Protein AF-G2PFB1-F1 (afdb_monomer)

Secondary structure (DSSP, 8-state):
-PPPPSS-HHHHHHHHHHHHH-SSPP-HHHHHHHTTS-HHHHHHHHHHHHHHTTS--SS--HHHHHHHHHHHHHHHHHHHHHHHHHHHHHH--SSSS--HHHHHHHHHH-GGG-HHHHHHHTT--HHHHHHHHHHHHS--HHHHHHHHHHHHHHHHHHHTTT---HHHHHHHHHHTT----HHHHHHH-

Radius of gyration: 34.89 Å; Cα contacts (8 Å, |Δi|>4): 113; chains: 1; bounding box: 66×31×93 Å

InterPro domains:
  IPR002514 Transposase IS3/IS911family [PF01527] (3-82)
  IPR009057 Homedomain-like superfamily [SSF46689] (4-93)
  IPR025948 HTH-like domain [PF13276] (146-188)
  IPR036388 Winged helix-like DNA-binding domain superfamily [G3DSA:1.10.10.10] (1-60)

Mean predicted aligned error: 10.58 Å

pLDDT: m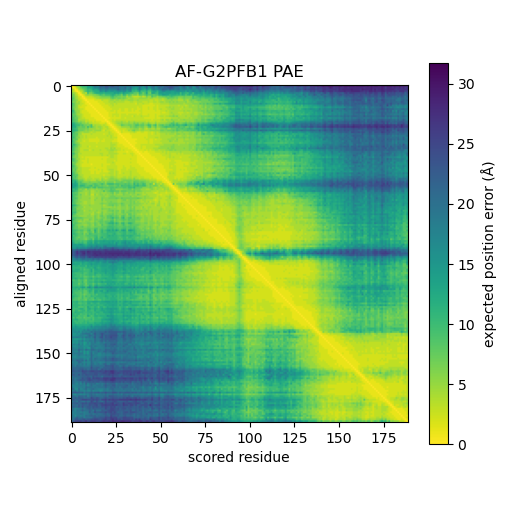ean 87.88, std 7.23, range [44.25, 95.88]

Structure (mmCIF, N/CA/C/O backbone):
data_AF-G2PFB1-F1
#
_entry.id   AF-G2PFB1-F1
#
loop_
_atom_site.group_PDB
_atom_site.id
_atom_site.type_symbol
_atom_site.label_atom_id
_atom_site.label_alt_id
_atom_site.label_comp_id
_atom_site.label_asym_id
_atom_site.label_entity_id
_atom_site.label_seq_id
_atom_site.pdbx_PDB_ins_code
_atom_site.Cartn_x
_atom_site.Cartn_y
_atom_site.Cartn_z
_atom_site.occupancy
_atom_site.B_iso_or_equiv
_atom_site.auth_seq_id
_atom_site.auth_comp_id
_atom_site.auth_asym_id
_atom_site.auth_atom_id
_atom_site.pdbx_PDB_model_num
ATOM 1 N N . MET A 1 1 ? -1.470 -11.783 -20.063 1.00 44.25 1 MET A N 1
ATOM 2 C CA . MET A 1 1 ? -0.371 -11.887 -21.047 1.00 44.25 1 MET A CA 1
ATOM 3 C C . MET A 1 1 ? -0.096 -10.498 -21.600 1.00 44.25 1 MET A C 1
ATOM 5 O O . MET A 1 1 ? -1.070 -9.787 -21.829 1.00 44.25 1 MET A O 1
ATOM 9 N N . PRO A 1 2 ? 1.170 -10.062 -21.727 1.00 54.09 2 PRO A N 1
ATOM 10 C CA . PRO A 1 2 ? 1.480 -8.768 -22.330 1.00 54.09 2 PRO A CA 1
ATOM 11 C C . PRO A 1 2 ? 0.938 -8.734 -23.762 1.00 54.09 2 PRO A C 1
ATOM 13 O O . PRO A 1 2 ? 0.997 -9.741 -24.466 1.00 54.09 2 PRO A O 1
ATOM 16 N N . ALA A 1 3 ? 0.372 -7.598 -24.172 1.00 64.38 3 ALA A N 1
ATOM 17 C CA . ALA A 1 3 ? -0.154 -7.437 -25.522 1.00 64.38 3 ALA A CA 1
ATOM 18 C C . ALA A 1 3 ? 0.944 -7.740 -26.564 1.00 64.38 3 ALA A C 1
ATOM 20 O O . ALA A 1 3 ? 2.099 -7.344 -26.353 1.00 64.38 3 ALA A O 1
ATOM 21 N N . PRO A 1 4 ? 0.618 -8.431 -27.673 1.00 69.12 4 PRO A N 1
ATOM 22 C CA . PRO A 1 4 ? 1.595 -8.730 -28.710 1.00 69.12 4 PRO A CA 1
ATOM 23 C C . PRO A 1 4 ? 2.154 -7.423 -29.277 1.00 69.12 4 PRO A C 1
ATOM 25 O O . PRO A 1 4 ? 1.413 -6.522 -29.677 1.00 69.12 4 PRO A O 1
ATOM 28 N N . ARG A 1 5 ? 3.484 -7.2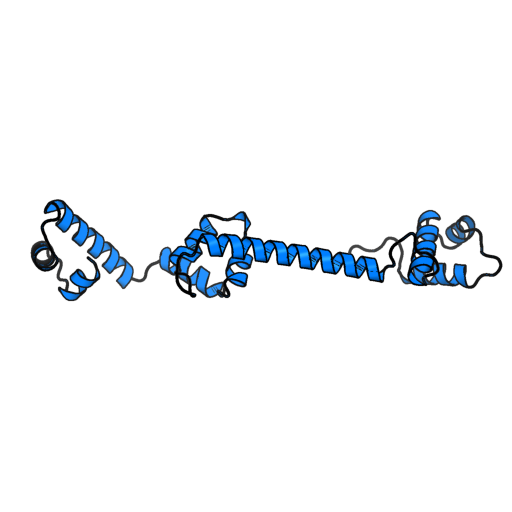91 -29.272 1.00 77.62 5 ARG A N 1
ATOM 29 C CA . ARG A 1 5 ? 4.160 -6.116 -29.832 1.00 77.62 5 ARG A CA 1
ATOM 30 C C . ARG A 1 5 ? 4.003 -6.131 -31.353 1.00 77.62 5 ARG A C 1
ATOM 32 O O . ARG A 1 5 ? 4.188 -7.171 -31.974 1.00 77.62 5 ARG A O 1
ATOM 39 N N . LYS A 1 6 ? 3.727 -4.965 -31.951 1.00 81.12 6 LYS A N 1
ATOM 40 C CA . LYS A 1 6 ? 3.588 -4.803 -33.414 1.00 81.12 6 LYS A CA 1
ATOM 41 C C . LYS A 1 6 ? 4.841 -5.235 -34.190 1.00 81.12 6 LYS A C 1
ATOM 43 O O . LYS A 1 6 ? 4.723 -5.677 -35.325 1.00 81.12 6 LYS A O 1
ATOM 48 N N . TYR A 1 7 ? 6.019 -5.120 -33.574 1.00 85.12 7 TYR A N 1
ATOM 49 C CA . TYR A 1 7 ? 7.288 -5.589 -34.127 1.00 85.12 7 TYR A CA 1
ATOM 50 C C . TYR A 1 7 ? 8.011 -6.477 -33.098 1.00 85.12 7 TYR A C 1
ATOM 52 O O . TYR A 1 7 ? 8.096 -6.078 -31.928 1.00 85.12 7 TYR A O 1
ATOM 60 N N . PRO A 1 8 ? 8.535 -7.652 -33.499 1.00 88.12 8 PRO A N 1
ATOM 61 C CA . PRO A 1 8 ? 9.375 -8.489 -32.644 1.00 88.12 8 PRO A CA 1
ATOM 62 C C . PRO A 1 8 ? 10.651 -7.763 -32.193 1.00 88.12 8 PRO A C 1
ATOM 64 O O . PRO A 1 8 ? 11.189 -6.927 -32.920 1.00 88.12 8 PRO A O 1
ATOM 67 N N . LEU A 1 9 ? 11.161 -8.109 -31.006 1.00 84.69 9 LEU A N 1
ATOM 68 C CA . LEU A 1 9 ? 12.418 -7.551 -30.485 1.00 84.69 9 LEU A CA 1
ATOM 69 C C . LEU A 1 9 ? 13.618 -7.910 -31.366 1.00 84.69 9 LEU A C 1
ATOM 71 O O . LEU A 1 9 ? 14.413 -7.039 -31.693 1.00 84.69 9 LEU A O 1
ATOM 75 N N . GLU A 1 10 ? 13.668 -9.150 -31.848 1.00 88.50 10 GLU A N 1
ATOM 76 C CA . GLU A 1 10 ? 14.733 -9.635 -32.732 1.00 88.50 10 GLU A CA 1
ATOM 77 C C . GLU A 1 10 ? 14.849 -8.806 -34.018 1.00 88.50 10 GLU A C 1
ATOM 79 O O . GLU A 1 10 ? 15.951 -8.501 -34.474 1.00 88.50 10 GLU A O 1
ATOM 84 N N . LEU A 1 11 ? 13.709 -8.392 -34.585 1.00 89.38 11 LEU A N 1
ATOM 85 C CA . LEU A 1 11 ? 13.673 -7.539 -35.772 1.00 89.38 11 LEU A CA 1
ATOM 86 C C . LEU A 1 11 ? 14.258 -6.155 -35.470 1.00 89.38 11 LEU A C 1
ATOM 88 O O . LEU A 1 11 ? 15.052 -5.641 -36.257 1.00 89.38 11 LEU A O 1
ATOM 92 N N . ARG A 1 12 ? 13.895 -5.568 -34.323 1.00 89.19 12 ARG A N 1
ATOM 93 C CA . ARG A 1 12 ? 14.437 -4.282 -33.866 1.00 89.19 12 ARG A CA 1
ATOM 94 C C . ARG A 1 12 ? 15.951 -4.362 -33.667 1.00 89.19 12 ARG A C 1
ATOM 96 O O . ARG A 1 12 ? 16.666 -3.510 -34.191 1.00 89.19 12 ARG A O 1
ATOM 103 N N . ASP A 1 13 ? 16.433 -5.374 -32.954 1.00 89.50 13 ASP A N 1
ATOM 104 C CA . ASP A 1 13 ? 17.854 -5.509 -32.616 1.00 89.50 13 ASP A CA 1
ATOM 105 C C . ASP A 1 13 ? 18.697 -5.772 -33.868 1.00 89.50 13 ASP A C 1
ATOM 107 O O . ASP A 1 13 ? 19.749 -5.156 -34.061 1.00 89.50 13 ASP A O 1
ATOM 111 N N . ARG A 1 14 ? 18.194 -6.609 -34.788 1.00 90.81 14 ARG A N 1
ATOM 112 C CA . ARG A 1 14 ? 18.821 -6.840 -36.095 1.00 90.81 14 ARG A CA 1
ATOM 113 C C . ARG A 1 14 ? 18.880 -5.563 -36.931 1.00 90.81 14 ARG A C 1
ATOM 115 O O . ARG A 1 14 ? 19.917 -5.295 -37.533 1.00 90.81 14 ARG A O 1
ATOM 122 N N . ALA A 1 15 ? 17.803 -4.779 -36.966 1.00 90.75 15 ALA A N 1
ATOM 123 C CA . ALA A 1 15 ? 17.753 -3.528 -37.717 1.00 90.75 15 ALA A CA 1
ATOM 124 C C . ALA A 1 15 ? 18.749 -2.492 -37.169 1.00 90.75 15 ALA A C 1
ATOM 126 O O . ALA A 1 15 ? 19.512 -1.902 -37.931 1.00 90.75 15 ALA A O 1
ATOM 127 N N . VAL A 1 16 ? 18.808 -2.316 -35.846 1.00 91.56 16 VAL A N 1
ATOM 128 C CA . VAL A 1 16 ? 19.777 -1.415 -35.200 1.00 91.56 16 VAL A CA 1
ATOM 129 C C . VAL A 1 16 ? 21.213 -1.876 -35.458 1.00 91.56 16 VAL A C 1
ATOM 131 O O . VAL A 1 16 ? 22.064 -1.061 -35.815 1.00 91.56 16 VAL A O 1
ATOM 134 N N . ARG A 1 17 ? 21.489 -3.182 -35.338 1.00 91.56 17 ARG A N 1
ATOM 135 C CA . ARG A 1 17 ? 22.815 -3.755 -35.616 1.00 91.56 17 ARG A CA 1
ATOM 136 C C . ARG A 1 17 ? 23.238 -3.534 -37.067 1.00 91.56 17 ARG A C 1
ATOM 138 O O . ARG A 1 17 ? 24.373 -3.140 -37.308 1.00 91.56 17 ARG A O 1
ATOM 145 N N . MET A 1 18 ? 22.330 -3.763 -38.014 1.00 89.69 18 MET A N 1
ATOM 146 C CA . MET A 1 18 ? 22.579 -3.552 -39.441 1.00 89.69 18 MET A CA 1
ATOM 147 C C . MET A 1 18 ? 22.884 -2.082 -39.750 1.00 89.69 18 MET A C 1
ATOM 149 O O . MET A 1 18 ? 23.814 -1.806 -40.496 1.00 89.69 18 MET A O 1
ATOM 153 N N . TYR A 1 19 ? 22.163 -1.142 -39.131 1.00 90.31 19 TYR A N 1
ATOM 154 C CA . TYR A 1 19 ? 22.413 0.290 -39.310 1.00 90.31 19 TYR A CA 1
ATOM 155 C C . TYR A 1 19 ? 23.775 0.714 -38.744 1.00 90.31 19 TYR A C 1
ATOM 157 O O . TYR A 1 19 ? 24.479 1.506 -39.362 1.00 90.31 19 TYR A O 1
ATOM 165 N N . ARG A 1 20 ? 24.158 0.174 -37.578 1.00 86.50 20 ARG A N 1
ATOM 166 C CA . ARG A 1 20 ? 25.442 0.477 -36.925 1.00 86.50 20 ARG A CA 1
ATOM 167 C C . ARG A 1 20 ? 26.653 -0.113 -37.642 1.00 86.50 20 ARG A C 1
ATOM 169 O O . ARG A 1 20 ? 27.711 0.497 -37.610 1.00 86.50 20 ARG A O 1
ATOM 176 N N . ALA A 1 21 ? 26.506 -1.288 -38.249 1.00 89.44 21 ALA A N 1
ATOM 177 C CA . ALA A 1 21 ? 27.597 -1.986 -38.928 1.00 89.44 21 ALA A CA 1
ATOM 178 C C . ALA A 1 21 ? 27.820 -1.530 -40.382 1.00 89.44 21 ALA A C 1
ATOM 180 O O . ALA A 1 21 ? 28.808 -1.927 -40.994 1.00 89.44 21 ALA A O 1
ATOM 181 N N . ALA A 1 22 ? 26.897 -0.757 -40.958 1.00 88.94 22 ALA A N 1
ATOM 182 C CA . ALA A 1 22 ? 26.972 -0.325 -42.347 1.00 88.94 22 ALA A CA 1
ATOM 183 C C . ALA A 1 22 ? 27.804 0.959 -42.504 1.00 88.94 22 ALA A C 1
ATOM 185 O O . ALA A 1 22 ? 27.486 1.996 -41.919 1.00 88.94 22 ALA A O 1
ATOM 186 N N . GLU A 1 23 ? 28.816 0.899 -43.371 1.00 84.00 23 GLU A N 1
ATOM 187 C CA . GLU A 1 23 ? 29.574 2.059 -43.844 1.00 84.00 23 GLU A CA 1
ATOM 188 C C . GLU A 1 23 ? 29.506 2.137 -45.381 1.00 84.00 23 GLU A C 1
ATOM 190 O O . GLU A 1 23 ? 29.928 1.191 -46.050 1.00 84.00 23 GLU A O 1
ATOM 195 N N . PRO A 1 24 ? 28.980 3.234 -45.970 1.00 85.75 24 PRO A N 1
ATOM 196 C CA . PRO A 1 24 ? 28.378 4.410 -45.327 1.00 85.75 24 PRO A CA 1
ATOM 197 C C . PRO A 1 24 ? 27.004 4.123 -44.690 1.00 85.75 24 PRO A C 1
ATOM 199 O O . PRO A 1 24 ? 26.310 3.177 -45.065 1.00 85.75 24 PRO A O 1
ATOM 202 N N . LYS A 1 25 ? 26.582 4.984 -43.749 1.00 87.38 25 LYS A N 1
ATOM 203 C CA . LYS A 1 25 ? 25.281 4.857 -43.067 1.00 87.38 25 LYS A CA 1
ATOM 204 C C . LYS A 1 25 ? 24.123 4.861 -44.085 1.00 87.38 25 LYS A C 1
ATOM 206 O O . LYS A 1 25 ? 24.019 5.805 -44.874 1.00 87.38 25 LYS A O 1
ATOM 211 N N . PRO A 1 26 ? 23.223 3.861 -44.063 1.00 86.69 26 PRO A N 1
ATOM 212 C CA . PRO A 1 26 ? 22.138 3.760 -45.029 1.00 86.69 26 PRO A CA 1
ATOM 213 C C . PRO A 1 26 ? 21.039 4.792 -44.753 1.00 86.69 26 PRO A C 1
ATOM 215 O O . PRO A 1 26 ? 20.808 5.223 -43.620 1.00 86.69 26 PRO A O 1
ATOM 218 N N . VAL A 1 27 ? 20.301 5.170 -45.799 1.00 91.94 27 VAL A N 1
ATOM 219 C CA . VAL A 1 27 ? 19.134 6.052 -45.663 1.00 91.94 27 VAL A CA 1
ATOM 220 C C . VAL A 1 27 ? 18.034 5.306 -44.902 1.00 91.94 27 VAL A C 1
ATOM 222 O O . VAL A 1 27 ? 17.459 4.354 -45.428 1.00 91.94 27 VAL A O 1
ATOM 225 N N . ILE A 1 28 ? 17.699 5.778 -43.693 1.00 89.56 28 ILE A N 1
ATOM 226 C CA . ILE A 1 28 ? 16.734 5.143 -42.767 1.00 89.56 28 ILE A CA 1
ATOM 227 C C . ILE A 1 28 ? 15.419 4.770 -43.463 1.00 89.56 28 ILE A C 1
ATOM 229 O O . ILE A 1 28 ? 14.861 3.712 -43.198 1.00 89.56 28 ILE A O 1
ATOM 233 N N . ARG A 1 29 ? 14.924 5.614 -44.376 1.00 90.75 29 ARG A N 1
ATOM 234 C CA . ARG A 1 29 ? 13.678 5.358 -45.109 1.00 90.75 29 ARG A CA 1
ATOM 235 C C . ARG A 1 29 ? 13.757 4.123 -46.014 1.00 90.75 29 ARG A C 1
ATOM 237 O O . ARG A 1 29 ? 12.869 3.287 -45.936 1.00 90.75 29 ARG A O 1
ATOM 244 N N . ARG A 1 30 ? 14.829 3.985 -46.802 1.00 89.31 30 ARG A N 1
ATOM 245 C CA . ARG A 1 30 ? 15.037 2.829 -47.695 1.00 89.31 30 ARG A CA 1
ATOM 246 C C . ARG A 1 30 ? 15.234 1.544 -46.896 1.00 89.31 30 ARG A C 1
ATOM 248 O O . ARG A 1 30 ? 14.590 0.542 -47.161 1.00 89.31 30 ARG A O 1
ATOM 255 N N . MET A 1 31 ? 16.042 1.619 -45.841 1.00 89.44 31 MET A N 1
ATOM 256 C CA . MET A 1 31 ? 16.264 0.494 -44.933 1.00 89.44 31 MET A CA 1
ATOM 257 C C . MET A 1 31 ? 14.971 0.051 -44.227 1.00 89.44 31 MET A C 1
ATOM 259 O O . MET A 1 31 ? 14.738 -1.135 -44.020 1.00 89.44 31 MET A O 1
ATOM 263 N N . ALA A 1 32 ? 14.108 0.998 -43.856 1.00 91.44 32 ALA A N 1
ATOM 264 C CA . ALA A 1 32 ? 12.816 0.693 -43.256 1.00 91.44 32 ALA A CA 1
ATOM 265 C C . ALA A 1 32 ? 11.853 0.023 -44.251 1.00 91.44 32 ALA A C 1
ATOM 267 O O . ALA A 1 32 ? 11.157 -0.915 -43.869 1.00 91.44 32 ALA A O 1
ATOM 268 N N . GLU A 1 33 ? 11.849 0.468 -45.512 1.00 92.06 33 GLU A N 1
ATOM 269 C CA . GLU A 1 33 ? 11.086 -0.147 -46.607 1.00 92.06 33 GLU A CA 1
ATOM 270 C C . GLU A 1 33 ? 11.544 -1.596 -46.861 1.00 92.06 33 GLU A C 1
ATOM 272 O O . GLU A 1 33 ? 10.704 -2.492 -46.911 1.00 92.06 33 GLU A O 1
ATOM 277 N N . GLU A 1 34 ? 12.856 -1.853 -46.908 1.00 89.88 34 GLU A N 1
ATOM 278 C CA . GLU A 1 34 ? 13.433 -3.202 -47.064 1.00 89.88 34 GLU A CA 1
ATOM 279 C C . GLU A 1 34 ? 13.099 -4.143 -45.895 1.00 89.88 34 GLU A C 1
ATOM 281 O O . GLU A 1 34 ? 12.854 -5.332 -46.088 1.00 89.88 34 GLU A O 1
ATOM 286 N N . LEU A 1 35 ? 13.068 -3.613 -44.669 1.00 89.06 35 LEU A N 1
ATOM 287 C CA . LEU A 1 35 ? 12.741 -4.373 -43.459 1.00 89.06 35 LEU A CA 1
ATOM 288 C C . LEU A 1 35 ? 11.228 -4.475 -43.193 1.00 89.06 35 LEU A C 1
ATOM 290 O O . LEU A 1 35 ? 10.826 -5.120 -42.223 1.00 89.06 35 LEU A O 1
ATOM 294 N N . GLY A 1 36 ? 10.387 -3.828 -44.008 1.00 89.56 36 GLY A N 1
ATOM 295 C CA . GLY A 1 36 ? 8.933 -3.804 -43.827 1.00 89.56 36 GLY A CA 1
ATOM 296 C C . GLY A 1 36 ? 8.473 -3.097 -42.544 1.00 89.56 36 GLY A C 1
ATOM 297 O O . GLY A 1 36 ? 7.407 -3.407 -42.009 1.00 89.56 36 GLY A O 1
ATOM 298 N N . VAL A 1 37 ? 9.269 -2.162 -42.016 1.00 92.38 37 VAL A N 1
ATOM 299 C CA . VAL A 1 37 ? 8.964 -1.400 -40.794 1.00 92.38 37 VAL A CA 1
ATOM 300 C C . VAL A 1 37 ? 8.677 0.062 -41.119 1.00 92.38 37 VAL A C 1
ATOM 302 O O . VAL A 1 37 ? 9.171 0.629 -42.087 1.00 92.38 37 VAL A O 1
ATOM 305 N N . HIS A 1 38 ? 7.887 0.729 -40.281 1.00 92.38 38 HIS A N 1
ATOM 306 C CA . HIS A 1 38 ? 7.675 2.169 -40.436 1.00 92.38 38 HIS A CA 1
ATOM 307 C C . HIS A 1 38 ? 8.981 2.946 -40.168 1.00 92.38 38 HIS A C 1
ATOM 309 O O . HIS A 1 38 ? 9.601 2.767 -39.120 1.00 92.38 38 HIS A O 1
ATOM 315 N N . HIS A 1 39 ? 9.378 3.855 -41.064 1.00 91.06 39 HIS A N 1
ATOM 316 C CA . HIS A 1 39 ? 10.657 4.584 -40.988 1.00 91.06 39 HIS A CA 1
ATOM 317 C C . HIS A 1 39 ? 10.872 5.365 -39.677 1.00 91.06 39 HIS A C 1
ATOM 319 O O . HIS A 1 39 ? 11.972 5.341 -39.129 1.00 91.06 39 HIS A O 1
ATOM 325 N N . GLU A 1 40 ? 9.832 5.992 -39.113 1.00 93.44 40 GLU A N 1
ATOM 326 C CA . GLU A 1 40 ? 9.941 6.647 -37.795 1.00 93.44 40 GLU A CA 1
ATOM 327 C C . GLU A 1 40 ? 10.132 5.646 -36.640 1.00 93.44 40 GLU A C 1
ATOM 329 O O . GLU A 1 40 ? 10.778 5.966 -35.645 1.00 93.44 40 GLU A O 1
ATOM 334 N N . ALA A 1 41 ? 9.646 4.404 -36.765 1.00 91.56 41 ALA A N 1
ATOM 335 C CA . ALA A 1 41 ? 9.915 3.376 -35.758 1.00 91.56 41 ALA A CA 1
ATOM 336 C C . ALA A 1 41 ? 11.401 2.985 -35.771 1.00 91.56 41 ALA A C 1
ATOM 338 O O . ALA A 1 41 ? 12.031 2.969 -34.715 1.00 91.56 41 ALA A O 1
ATOM 339 N N . LEU A 1 42 ? 11.972 2.773 -36.964 1.00 91.81 42 LEU A N 1
ATOM 340 C CA . LEU A 1 42 ? 13.400 2.491 -37.131 1.00 91.81 42 LEU A CA 1
ATOM 341 C C . LEU A 1 42 ? 14.270 3.648 -36.613 1.00 91.81 42 LEU A C 1
ATOM 343 O O . LEU A 1 42 ? 15.224 3.420 -35.871 1.00 91.81 42 LEU A O 1
ATOM 347 N N . ARG A 1 43 ? 13.898 4.896 -36.926 1.00 92.00 43 ARG A N 1
ATOM 348 C CA . ARG A 1 43 ? 14.578 6.099 -36.422 1.00 92.00 43 ARG A CA 1
ATOM 349 C C . ARG A 1 43 ? 14.594 6.158 -34.895 1.00 92.00 43 ARG A C 1
ATOM 351 O O . ARG A 1 43 ? 15.634 6.445 -34.306 1.00 92.00 43 ARG A O 1
ATOM 358 N N . ASN A 1 44 ? 13.462 5.875 -34.253 1.00 92.31 44 ASN A N 1
ATOM 359 C CA . ASN A 1 44 ? 13.359 5.871 -32.796 1.00 92.31 44 ASN A CA 1
ATOM 360 C C . ASN A 1 44 ? 14.183 4.745 -32.159 1.00 92.31 44 ASN A C 1
ATOM 362 O O . ASN A 1 44 ? 14.786 4.963 -31.112 1.00 92.31 44 ASN A O 1
ATOM 366 N N . TRP A 1 45 ? 14.263 3.567 -32.786 1.00 93.38 45 TRP A N 1
ATOM 367 C CA . TRP A 1 45 ? 15.112 2.473 -32.301 1.00 93.38 45 TRP A CA 1
ATOM 368 C C . TRP A 1 45 ? 16.597 2.805 -32.381 1.00 93.38 45 TRP A C 1
ATOM 370 O O . TRP A 1 45 ? 17.315 2.542 -31.421 1.00 93.38 45 TRP A O 1
ATOM 380 N N . ILE A 1 46 ? 17.036 3.408 -33.489 1.00 91.00 46 ILE A N 1
ATOM 381 C CA . ILE A 1 46 ? 18.422 3.854 -33.674 1.00 91.00 46 ILE A CA 1
ATOM 382 C C . ILE A 1 46 ? 18.765 4.924 -32.641 1.00 91.00 46 ILE A C 1
ATOM 384 O O . ILE A 1 46 ? 19.747 4.772 -31.927 1.00 91.00 46 ILE A O 1
ATOM 388 N N . ARG A 1 47 ? 17.926 5.959 -32.495 1.00 91.19 47 ARG A N 1
ATOM 389 C CA . ARG A 1 47 ? 18.133 7.012 -31.488 1.00 91.19 47 ARG A CA 1
ATOM 390 C C . ARG A 1 47 ? 18.226 6.444 -30.079 1.00 91.19 47 ARG A C 1
ATOM 392 O O . ARG A 1 47 ? 19.104 6.847 -29.328 1.00 91.19 47 ARG A O 1
ATOM 399 N N . GLN A 1 48 ? 17.338 5.511 -29.732 1.00 89.75 48 GLN A N 1
ATOM 400 C CA . GLN A 1 48 ? 17.376 4.865 -28.425 1.00 89.75 48 GLN A CA 1
ATOM 401 C C . GLN A 1 48 ? 18.675 4.077 -28.238 1.00 89.75 48 GLN A C 1
ATOM 403 O O . GLN A 1 48 ? 19.298 4.216 -27.201 1.00 89.75 48 GLN A O 1
ATOM 408 N N . ALA A 1 49 ? 19.124 3.332 -29.250 1.00 89.69 49 ALA A N 1
ATOM 409 C CA . ALA A 1 49 ? 20.382 2.599 -29.176 1.00 89.69 49 ALA A CA 1
ATOM 410 C C . ALA A 1 49 ? 21.608 3.523 -29.075 1.00 89.69 49 ALA A C 1
ATOM 412 O O . ALA A 1 49 ? 22.547 3.193 -28.353 1.00 89.69 49 ALA A O 1
ATOM 413 N N . GLU A 1 50 ? 21.617 4.660 -29.783 1.00 88.75 50 GLU A N 1
ATOM 414 C CA . GLU A 1 50 ? 22.641 5.715 -29.655 1.00 88.75 50 GLU A CA 1
ATOM 415 C C . GLU A 1 50 ? 22.693 6.241 -28.215 1.00 88.75 50 GLU A C 1
ATOM 417 O O . GLU A 1 50 ? 23.772 6.358 -27.640 1.00 88.75 50 GLU A O 1
ATOM 422 N N . ALA A 1 51 ? 21.532 6.484 -27.600 1.00 89.25 51 ALA A N 1
ATOM 423 C CA . ALA A 1 51 ? 21.460 6.893 -26.201 1.00 89.25 51 ALA A CA 1
ATOM 424 C C . ALA A 1 51 ? 21.933 5.790 -25.247 1.00 89.25 51 ALA A C 1
ATOM 426 O O . ALA A 1 51 ? 22.753 6.051 -24.376 1.00 89.25 51 ALA A O 1
ATOM 427 N N . ASP A 1 52 ? 21.502 4.544 -25.459 1.00 88.50 52 ASP A N 1
ATOM 428 C CA . ASP A 1 52 ? 21.914 3.389 -24.651 1.00 88.50 52 ASP A CA 1
ATOM 429 C C . ASP A 1 52 ? 23.432 3.117 -24.752 1.00 88.50 52 ASP A C 1
ATOM 431 O O . ASP A 1 52 ? 24.019 2.539 -23.842 1.00 88.50 52 ASP A O 1
ATOM 435 N N . ALA A 1 53 ? 24.080 3.550 -25.841 1.00 86.06 53 ALA A N 1
ATOM 436 C CA . ALA A 1 53 ? 25.532 3.495 -26.028 1.00 86.06 53 ALA A CA 1
ATOM 437 C C . ALA A 1 53 ? 26.279 4.732 -25.491 1.00 86.06 53 ALA A C 1
ATOM 439 O O . ALA A 1 53 ? 27.504 4.786 -25.579 1.00 86.06 53 ALA A O 1
ATOM 440 N N . GLY A 1 54 ? 25.568 5.733 -24.962 1.00 85.44 54 GLY A N 1
ATOM 441 C CA . GLY A 1 54 ? 26.153 6.982 -24.468 1.00 85.44 54 GLY A CA 1
ATOM 442 C C . GLY A 1 54 ? 26.593 7.959 -25.566 1.00 85.44 54 GLY A C 1
ATOM 443 O O . GLY A 1 54 ? 27.220 8.972 -25.272 1.00 85.44 54 GLY A O 1
ATOM 444 N N . GLU A 1 55 ? 26.249 7.697 -26.829 1.00 86.31 55 GLU A N 1
ATOM 445 C CA . GLU A 1 55 ? 26.579 8.556 -27.980 1.00 86.31 55 GLU A CA 1
ATOM 446 C C . GLU A 1 55 ? 25.675 9.801 -28.041 1.00 86.31 55 GLU A C 1
ATOM 448 O O . GLU A 1 55 ? 25.920 10.739 -28.801 1.00 86.31 55 GLU A O 1
ATOM 453 N N . ARG A 1 56 ? 24.593 9.796 -27.257 1.00 80.62 56 ARG A N 1
ATOM 454 C CA . ARG A 1 56 ? 23.514 10.777 -27.303 1.00 80.62 56 ARG A CA 1
ATOM 455 C C . ARG A 1 56 ? 22.956 11.008 -25.893 1.00 80.62 56 ARG A C 1
ATOM 457 O O . ARG A 1 56 ? 22.514 10.066 -25.252 1.00 80.62 56 ARG A O 1
ATOM 464 N N . GLY A 1 57 ? 22.942 12.266 -25.442 1.00 81.19 57 GLY A N 1
ATOM 465 C CA . GLY A 1 57 ? 22.470 12.662 -24.102 1.00 81.19 57 GLY A CA 1
ATOM 466 C C . GLY A 1 57 ? 21.152 13.451 -24.068 1.00 81.19 57 GLY A C 1
ATOM 467 O O . GLY A 1 57 ? 20.755 13.922 -23.009 1.00 81.19 57 GLY A O 1
ATOM 468 N N . ASP A 1 58 ? 20.479 13.644 -25.208 1.00 86.19 58 ASP A N 1
ATOM 469 C CA . ASP A 1 58 ? 19.199 14.374 -25.289 1.00 86.19 58 ASP A CA 1
ATOM 470 C C . ASP A 1 58 ? 17.991 13.526 -24.843 1.00 86.19 58 ASP A C 1
ATOM 472 O O . ASP A 1 58 ? 16.933 14.065 -24.511 1.00 86.19 58 ASP A O 1
ATOM 476 N N . ILE A 1 59 ? 18.138 12.199 -24.819 1.00 87.88 59 ILE A N 1
ATOM 477 C CA . ILE A 1 59 ? 17.115 11.251 -24.387 1.00 87.88 59 ILE A CA 1
ATOM 478 C C . ILE A 1 59 ? 17.681 10.286 -23.346 1.00 87.88 59 ILE A C 1
ATOM 480 O O . ILE A 1 59 ? 18.823 9.856 -23.439 1.00 87.88 59 ILE A O 1
ATOM 484 N N . LEU A 1 60 ? 16.834 9.897 -22.392 1.00 86.56 60 LEU A N 1
ATOM 485 C CA . LEU A 1 60 ? 17.169 8.881 -21.393 1.00 86.56 60 LEU A CA 1
ATOM 486 C C . LEU A 1 60 ? 17.388 7.512 -22.047 1.00 86.56 60 LEU A C 1
ATOM 488 O O . LEU A 1 60 ? 16.608 7.113 -22.932 1.00 86.56 60 LEU A O 1
ATOM 492 N N . THR A 1 61 ? 18.378 6.782 -21.544 1.00 91.12 61 THR A N 1
ATOM 493 C CA . THR A 1 61 ? 18.629 5.380 -21.893 1.00 91.12 61 THR A CA 1
ATOM 494 C C . THR A 1 61 ? 17.446 4.496 -21.490 1.00 91.12 61 THR A C 1
ATOM 496 O O . THR A 1 61 ? 16.593 4.875 -20.677 1.00 91.12 61 THR A O 1
ATOM 499 N N . THR A 1 62 ? 17.348 3.296 -22.058 1.00 87.81 62 THR A N 1
ATOM 500 C CA . THR A 1 62 ? 16.304 2.339 -21.673 1.00 87.81 62 THR A CA 1
ATOM 501 C C . THR A 1 62 ? 16.422 1.959 -20.204 1.00 87.81 62 THR A C 1
ATOM 503 O O . THR A 1 62 ? 15.400 1.901 -19.526 1.00 87.81 62 THR A O 1
ATOM 506 N N . ALA A 1 63 ? 17.650 1.778 -19.709 1.00 88.31 63 ALA A N 1
ATOM 507 C CA . ALA A 1 63 ? 17.920 1.447 -18.314 1.00 88.31 63 ALA A CA 1
ATOM 508 C C . ALA A 1 63 ? 17.464 2.570 -17.368 1.00 88.31 63 ALA A C 1
ATOM 510 O O . ALA A 1 63 ? 16.698 2.317 -16.442 1.00 88.31 63 ALA A O 1
ATOM 511 N N . GLU A 1 64 ? 17.826 3.824 -17.658 1.00 89.12 64 GLU A N 1
ATOM 512 C CA . GLU A 1 64 ? 17.391 4.983 -16.865 1.00 89.12 64 GLU A CA 1
ATOM 513 C C . GLU A 1 64 ? 15.867 5.141 -16.862 1.00 89.12 64 GLU A C 1
ATOM 515 O O . GLU A 1 64 ? 15.267 5.487 -15.846 1.00 89.12 64 GLU A O 1
ATOM 520 N N . ARG A 1 65 ? 15.196 4.880 -17.992 1.00 88.75 65 ARG A N 1
ATOM 521 C CA . ARG A 1 65 ? 13.726 4.929 -18.058 1.00 88.75 65 ARG A CA 1
ATOM 522 C C . ARG A 1 65 ? 13.074 3.844 -17.212 1.00 88.75 65 ARG A C 1
ATOM 524 O O . ARG A 1 65 ? 12.065 4.121 -16.561 1.00 88.75 65 ARG A O 1
ATOM 531 N N . GLU A 1 66 ? 13.608 2.628 -17.252 1.00 90.81 66 GLU A N 1
ATOM 532 C CA . GLU A 1 66 ? 13.124 1.509 -16.443 1.00 90.81 66 GLU A CA 1
ATOM 533 C C . GLU A 1 66 ? 13.330 1.781 -14.951 1.00 90.81 66 GLU A C 1
ATOM 535 O O . GLU A 1 66 ? 12.391 1.614 -14.169 1.00 90.81 66 GLU A O 1
ATOM 540 N N . GLU A 1 67 ? 14.495 2.304 -14.567 1.00 92.81 67 GLU A N 1
ATOM 541 C CA . GLU A 1 67 ? 14.788 2.709 -13.194 1.00 92.81 67 GLU A CA 1
ATOM 542 C C . GLU A 1 67 ? 13.865 3.841 -12.731 1.00 92.81 67 GLU A C 1
ATOM 544 O O . GLU A 1 67 ? 13.219 3.729 -11.691 1.00 92.81 67 GLU A O 1
ATOM 549 N N . LEU A 1 68 ? 13.692 4.897 -13.531 1.00 93.38 68 LEU A N 1
ATOM 550 C CA . LEU A 1 68 ? 12.760 5.982 -13.216 1.00 93.38 68 LEU A CA 1
ATOM 551 C C . LEU A 1 68 ? 11.324 5.478 -13.062 1.00 93.38 68 LEU A C 1
ATOM 553 O O . LEU A 1 68 ? 10.587 5.968 -12.204 1.00 93.38 68 LEU A O 1
ATOM 557 N N . ALA A 1 69 ? 10.899 4.512 -13.876 1.00 93.75 69 ALA A N 1
ATOM 558 C CA . ALA A 1 69 ? 9.583 3.902 -13.745 1.00 93.75 69 ALA A CA 1
ATOM 559 C C . ALA A 1 69 ? 9.461 3.087 -12.445 1.00 93.75 69 ALA A C 1
ATOM 561 O O . ALA A 1 69 ? 8.455 3.218 -11.740 1.00 93.75 69 ALA A O 1
ATOM 562 N N . ALA A 1 70 ? 10.481 2.296 -12.102 1.00 93.62 70 ALA A N 1
ATOM 563 C CA . ALA A 1 70 ? 10.539 1.531 -10.859 1.00 93.62 70 ALA A CA 1
ATOM 564 C C . ALA A 1 70 ? 10.522 2.454 -9.630 1.00 93.62 70 ALA A C 1
ATOM 566 O O . ALA A 1 70 ? 9.653 2.311 -8.768 1.00 93.62 70 ALA A O 1
ATOM 567 N N . LEU A 1 71 ? 11.379 3.477 -9.609 1.00 94.94 71 LEU A N 1
ATOM 568 C CA . LEU A 1 71 ? 11.463 4.472 -8.541 1.00 94.94 71 LEU A CA 1
ATOM 569 C C . LEU A 1 71 ? 10.176 5.282 -8.395 1.00 94.94 71 LEU A C 1
ATOM 571 O O . LEU A 1 71 ? 9.760 5.596 -7.281 1.00 94.94 71 LEU A O 1
ATOM 575 N N . ARG A 1 72 ? 9.504 5.633 -9.498 1.00 95.12 72 ARG A N 1
ATOM 576 C CA . ARG A 1 72 ? 8.196 6.308 -9.441 1.00 95.12 72 ARG A CA 1
ATOM 577 C C . ARG A 1 72 ? 7.129 5.408 -8.833 1.00 95.12 72 ARG A C 1
ATOM 579 O O . ARG A 1 72 ? 6.312 5.888 -8.047 1.00 95.12 72 ARG A O 1
ATOM 586 N N . LYS A 1 73 ? 7.134 4.117 -9.173 1.00 94.81 73 LYS A N 1
ATOM 587 C CA . LYS A 1 73 ? 6.213 3.131 -8.599 1.00 94.81 73 LYS A CA 1
ATOM 588 C C . LYS A 1 73 ? 6.462 2.951 -7.101 1.00 94.81 73 LYS A C 1
ATOM 590 O O . LYS A 1 73 ? 5.505 2.980 -6.328 1.00 94.81 73 LYS A O 1
ATOM 595 N N . GLU A 1 74 ? 7.720 2.825 -6.694 1.00 93.06 74 GLU A N 1
ATOM 596 C CA . GLU A 1 74 ? 8.109 2.726 -5.287 1.00 93.06 74 GLU A CA 1
ATOM 597 C C . GLU A 1 74 ? 7.737 3.992 -4.511 1.00 93.06 74 GLU A C 1
ATOM 599 O O . GLU A 1 74 ? 7.059 3.910 -3.491 1.00 93.06 74 GLU A O 1
ATOM 604 N N . ASN A 1 75 ? 8.047 5.178 -5.040 1.00 95.88 75 ASN A N 1
ATOM 605 C CA . ASN A 1 75 ? 7.640 6.442 -4.428 1.00 95.88 75 ASN A CA 1
ATOM 606 C C . ASN A 1 75 ? 6.121 6.557 -4.275 1.00 95.88 75 ASN A C 1
ATOM 608 O O . ASN A 1 75 ? 5.642 7.060 -3.261 1.00 95.88 75 ASN A O 1
ATOM 612 N N . ALA A 1 76 ? 5.343 6.104 -5.261 1.00 92.81 76 ALA A N 1
ATOM 613 C CA . ALA A 1 76 ? 3.888 6.088 -5.150 1.00 92.81 76 ALA A CA 1
ATOM 614 C C . ALA A 1 76 ? 3.414 5.144 -4.030 1.00 92.81 76 ALA A C 1
ATOM 616 O O . ALA A 1 76 ? 2.499 5.491 -3.282 1.00 92.81 76 ALA A O 1
ATOM 617 N N . GLN A 1 77 ? 4.048 3.978 -3.881 1.00 90.25 77 GLN A N 1
ATOM 618 C CA . GLN A 1 77 ? 3.762 3.042 -2.795 1.00 90.25 77 GLN A CA 1
ATOM 619 C C . GLN A 1 77 ? 4.133 3.629 -1.425 1.00 90.25 77 GLN A C 1
ATOM 621 O O . GLN A 1 77 ? 3.303 3.614 -0.519 1.00 90.25 77 GLN A O 1
ATOM 626 N N . LEU A 1 78 ? 5.328 4.206 -1.289 1.00 93.69 78 LEU A N 1
ATOM 627 C CA . LEU A 1 78 ? 5.802 4.840 -0.056 1.00 93.69 78 LEU A CA 1
ATOM 628 C C . LEU A 1 78 ? 4.946 6.046 0.342 1.00 93.69 78 LEU A C 1
ATOM 630 O O . LEU A 1 78 ? 4.670 6.249 1.521 1.00 93.69 78 LEU A O 1
ATOM 634 N N . LYS A 1 79 ? 4.489 6.849 -0.625 1.00 93.75 79 LYS A N 1
ATOM 635 C CA . LYS A 1 79 ? 3.568 7.962 -0.354 1.00 93.75 79 LYS A CA 1
ATOM 636 C C . LYS A 1 79 ? 2.237 7.468 0.209 1.00 93.75 79 LYS A C 1
ATOM 638 O O . LYS A 1 79 ? 1.772 8.042 1.188 1.00 93.75 79 LYS A O 1
ATOM 643 N N . ARG A 1 80 ? 1.675 6.386 -0.341 1.00 91.62 80 ARG A N 1
ATOM 644 C CA . ARG A 1 80 ? 0.459 5.758 0.206 1.00 91.62 80 ARG A CA 1
ATOM 645 C C . ARG A 1 80 ? 0.677 5.191 1.610 1.00 91.62 80 ARG A C 1
ATOM 647 O O . ARG A 1 80 ? -0.156 5.408 2.480 1.00 91.62 80 ARG A O 1
ATOM 654 N N . ALA A 1 81 ? 1.795 4.506 1.848 1.00 90.88 81 ALA A N 1
ATOM 655 C CA . ALA A 1 81 ? 2.143 3.992 3.176 1.00 90.88 81 ALA A CA 1
ATOM 656 C C . ALA A 1 81 ? 2.260 5.126 4.211 1.00 90.88 81 ALA A C 1
ATOM 658 O O . ALA A 1 81 ? 1.666 5.075 5.285 1.00 90.88 81 ALA A O 1
ATOM 659 N N . ASN A 1 82 ? 2.951 6.210 3.853 1.00 92.69 82 ASN A N 1
ATOM 660 C CA . ASN A 1 82 ? 3.078 7.385 4.713 1.00 92.69 82 ASN A CA 1
ATOM 661 C C . ASN A 1 82 ? 1.738 8.078 4.984 1.00 92.69 82 ASN A C 1
ATOM 663 O O . ASN A 1 82 ? 1.524 8.576 6.086 1.00 92.69 82 ASN A O 1
ATOM 667 N N . GLU A 1 83 ? 0.839 8.131 4.001 1.00 93.06 83 GLU A N 1
ATOM 668 C CA . GLU A 1 83 ? -0.516 8.658 4.185 1.00 93.06 83 GLU A CA 1
ATOM 669 C C . GLU A 1 83 ? -1.290 7.841 5.227 1.00 93.06 83 GLU A C 1
ATOM 671 O O . GLU A 1 83 ? -1.850 8.412 6.164 1.00 93.06 83 GLU A O 1
ATOM 676 N N . VAL A 1 84 ? -1.238 6.510 5.126 1.00 91.62 84 VAL A N 1
ATOM 677 C CA . VAL A 1 84 ? -1.821 5.594 6.114 1.00 91.62 84 VAL A CA 1
ATOM 678 C C . VAL A 1 84 ? -1.244 5.843 7.505 1.00 91.62 84 VAL A C 1
ATOM 680 O O . VAL A 1 84 ? -2.005 6.040 8.450 1.00 91.62 84 VAL A O 1
ATOM 683 N N . LEU A 1 85 ? 0.084 5.871 7.642 1.00 89.25 85 LEU A N 1
ATOM 684 C CA . LEU A 1 85 ? 0.750 6.046 8.934 1.00 89.25 85 LEU A CA 1
ATOM 685 C C . LEU A 1 85 ? 0.465 7.416 9.554 1.00 89.25 85 LEU A C 1
ATOM 687 O O . LEU A 1 85 ? 0.242 7.509 10.759 1.00 89.25 85 LEU A O 1
ATOM 691 N N . ARG A 1 86 ? 0.415 8.480 8.745 1.00 90.12 86 ARG A N 1
ATOM 692 C CA . ARG A 1 86 ? 0.068 9.821 9.225 1.00 90.12 86 ARG A CA 1
ATOM 693 C C . ARG A 1 86 ? -1.367 9.855 9.747 1.00 90.12 86 ARG A C 1
ATOM 695 O O . ARG A 1 86 ? -1.585 10.317 10.864 1.00 90.12 86 ARG A O 1
ATOM 702 N N . THR A 1 87 ? -2.319 9.310 8.997 1.00 89.44 87 THR A N 1
ATOM 703 C CA . THR A 1 87 ? -3.722 9.222 9.426 1.00 89.44 87 THR A CA 1
ATOM 704 C C . THR A 1 87 ? -3.870 8.363 10.682 1.00 89.44 87 THR A C 1
ATOM 706 O O . THR A 1 87 ? -4.500 8.784 11.650 1.00 89.44 87 THR A O 1
ATOM 709 N N . ALA A 1 88 ? -3.217 7.201 10.718 1.00 87.19 88 ALA A N 1
ATOM 710 C CA . ALA A 1 88 ? -3.179 6.325 11.882 1.00 87.19 88 ALA A CA 1
ATOM 711 C C . ALA A 1 88 ? -2.599 7.030 13.117 1.00 87.19 88 ALA A C 1
ATOM 713 O O . ALA A 1 88 ? -3.184 6.952 14.192 1.00 87.19 88 ALA A O 1
ATOM 714 N N . SER A 1 89 ? -1.494 7.767 12.969 1.00 85.75 89 SER A N 1
ATOM 715 C CA . SER A 1 89 ? -0.866 8.510 14.070 1.00 85.75 89 SER A CA 1
ATOM 716 C C . SER A 1 89 ? -1.765 9.611 14.638 1.00 85.75 89 SER A C 1
ATOM 718 O O . SER A 1 89 ? -1.773 9.833 15.845 1.00 85.75 89 SER A O 1
ATOM 720 N N . ALA A 1 90 ? -2.567 10.268 13.794 1.00 85.12 90 ALA A N 1
ATOM 721 C CA . ALA A 1 90 ? -3.553 11.248 14.241 1.00 85.12 90 ALA A CA 1
ATOM 722 C C . ALA A 1 90 ? -4.743 10.584 14.958 1.00 85.12 90 ALA A C 1
ATOM 724 O O . ALA A 1 90 ? -5.354 11.183 15.846 1.00 85.12 90 ALA A O 1
ATOM 725 N N . PHE A 1 91 ? -5.070 9.348 14.572 1.00 82.69 91 PHE A N 1
ATOM 726 C CA . PHE A 1 91 ? -6.204 8.593 15.092 1.00 82.69 91 PHE A CA 1
ATOM 727 C C . PHE A 1 91 ? -5.898 7.898 16.427 1.00 82.69 91 PHE A C 1
ATOM 729 O O . PHE A 1 91 ? -6.707 7.936 17.357 1.00 82.69 91 PHE A O 1
ATOM 736 N N . PHE A 1 92 ? -4.727 7.273 16.549 1.00 81.38 92 PHE A N 1
ATOM 737 C CA . PHE A 1 92 ? -4.322 6.545 17.746 1.00 81.38 92 PHE A CA 1
ATOM 738 C C . PHE A 1 92 ? -3.730 7.499 18.791 1.00 81.38 92 PHE A C 1
ATOM 740 O O . PHE A 1 92 ? -2.596 7.953 18.682 1.00 81.38 92 PHE A O 1
ATOM 747 N N . ARG A 1 93 ? -4.492 7.776 19.856 1.00 67.75 93 ARG A N 1
ATOM 748 C CA . ARG A 1 93 ? -3.986 8.431 21.074 1.00 67.75 93 ARG A CA 1
ATOM 749 C C . ARG A 1 93 ? -3.701 7.363 22.129 1.00 67.75 93 ARG A C 1
ATOM 751 O O . ARG A 1 93 ? -4.614 6.965 22.845 1.00 67.75 93 ARG A O 1
ATOM 758 N N . GLY A 1 94 ? -2.470 6.865 22.216 1.00 63.16 94 GLY A N 1
ATOM 759 C CA . GLY A 1 94 ? -2.100 5.852 23.216 1.00 63.16 94 GLY A CA 1
ATOM 760 C C . GLY A 1 94 ? -1.282 4.684 22.656 1.00 63.16 94 GLY A C 1
ATOM 761 O O . GLY A 1 94 ? -0.806 4.774 21.532 1.00 63.16 94 GLY A O 1
ATOM 762 N N . PRO A 1 95 ? -1.049 3.630 23.462 1.00 53.75 95 PRO A N 1
ATOM 763 C CA . PRO A 1 95 ? 0.130 2.763 23.394 1.00 53.75 95 PRO A CA 1
ATOM 764 C C . PRO A 1 95 ? 0.268 1.960 22.092 1.00 53.75 95 PRO A C 1
ATOM 766 O O . PRO A 1 95 ? -0.671 1.812 21.320 1.00 53.75 95 PRO A O 1
ATOM 769 N N . ALA A 1 96 ? 1.457 1.374 21.911 1.00 61.12 96 ALA A N 1
ATOM 770 C CA . ALA A 1 96 ? 1.973 0.719 20.702 1.00 61.12 96 ALA A CA 1
ATOM 771 C C . ALA A 1 96 ? 1.103 -0.383 20.051 1.00 61.12 96 ALA A C 1
ATOM 773 O O . ALA A 1 96 ? 1.452 -0.859 18.972 1.00 61.12 96 ALA A O 1
ATOM 774 N N . ARG A 1 97 ? -0.009 -0.806 20.671 1.00 66.69 97 ARG A N 1
ATOM 775 C CA . ARG A 1 97 ? -0.971 -1.741 20.076 1.00 66.69 97 ARG A CA 1
ATOM 776 C C . ARG A 1 97 ? -2.369 -1.111 20.063 1.00 66.69 97 ARG A C 1
ATOM 778 O O . ARG A 1 97 ? -2.950 -0.964 21.139 1.00 66.69 97 ARG A O 1
ATOM 785 N N . PRO A 1 98 ? -2.917 -0.773 18.884 1.00 74.06 98 PRO A N 1
ATOM 786 C CA . PRO A 1 98 ? -4.228 -0.146 18.795 1.00 74.06 98 PRO A CA 1
ATOM 787 C C . PRO A 1 98 ? -5.332 -1.116 19.234 1.00 74.06 98 PRO A C 1
ATOM 789 O O . PRO A 1 98 ? -5.262 -2.323 18.972 1.00 74.06 98 PRO A O 1
ATOM 792 N N . ASP A 1 99 ? -6.353 -0.587 19.909 1.00 83.31 99 ASP A N 1
ATOM 793 C CA . ASP A 1 99 ? -7.561 -1.344 20.256 1.00 83.31 99 ASP A CA 1
ATOM 794 C C . ASP A 1 99 ? -8.261 -1.791 18.955 1.00 83.31 99 ASP A C 1
ATOM 796 O O . ASP A 1 99 ? -8.387 -0.971 18.038 1.00 83.31 99 ASP A O 1
ATOM 800 N N . PRO A 1 100 ? -8.733 -3.051 18.840 1.00 85.25 100 PRO A N 1
ATOM 801 C CA . PRO A 1 100 ? -9.616 -3.485 17.758 1.00 85.25 100 PRO A CA 1
ATOM 802 C C . PRO A 1 100 ? -10.666 -2.446 17.341 1.00 85.25 100 PRO A C 1
ATOM 804 O O . PRO A 1 100 ? -10.842 -2.231 16.145 1.00 85.25 100 PRO A O 1
ATOM 807 N N . ALA A 1 101 ? -11.308 -1.773 18.304 1.00 84.81 101 ALA A N 1
ATOM 808 C CA . ALA A 1 101 ? -12.323 -0.754 18.032 1.00 84.81 101 ALA A CA 1
ATOM 809 C C . ALA A 1 101 ? -11.751 0.507 17.358 1.00 84.81 101 ALA A C 1
ATOM 811 O O . ALA A 1 101 ? -12.403 1.121 16.518 1.00 84.81 101 ALA A O 1
ATOM 812 N N . GLN A 1 102 ? -10.517 0.891 17.693 1.00 87.88 102 GLN A N 1
ATOM 813 C CA . GLN A 1 102 ? -9.844 2.017 17.045 1.00 87.88 102 GLN A 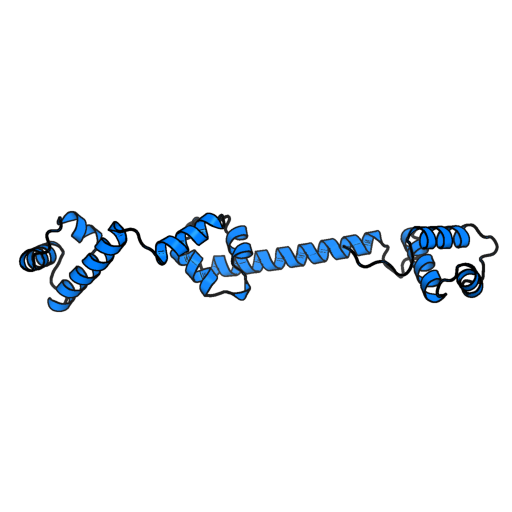CA 1
ATOM 814 C C . GLN A 1 102 ? -9.435 1.660 15.614 1.00 87.88 102 GLN A C 1
ATOM 816 O O . GLN A 1 102 ? -9.558 2.488 14.719 1.00 87.88 102 GLN A O 1
ATOM 821 N N . VAL A 1 103 ? -8.971 0.428 15.376 1.00 88.88 103 VAL A N 1
ATOM 822 C CA . VAL A 1 103 ? -8.592 -0.023 14.027 1.00 88.88 103 VAL A CA 1
ATOM 823 C C . VAL A 1 103 ? -9.814 -0.108 13.116 1.00 88.88 103 VAL A C 1
ATOM 825 O O . VAL A 1 103 ? -9.753 0.344 11.974 1.00 88.88 103 VAL A O 1
ATOM 828 N N . THR A 1 104 ? -10.932 -0.659 13.601 1.00 89.50 104 THR A N 1
ATOM 829 C CA . THR A 1 104 ? -12.174 -0.701 12.817 1.00 89.50 104 THR A CA 1
ATOM 830 C C . THR A 1 104 ? -12.693 0.702 12.532 1.00 89.50 104 THR A C 1
ATOM 832 O O . THR A 1 104 ? -12.993 0.994 11.379 1.00 89.50 104 THR A O 1
ATOM 835 N N . ALA A 1 105 ? -12.689 1.598 13.522 1.00 89.88 105 ALA A N 1
ATOM 836 C CA . ALA A 1 105 ? -13.110 2.984 13.335 1.00 89.88 105 ALA A CA 1
ATOM 837 C C . ALA A 1 105 ? -12.202 3.771 12.370 1.00 89.88 105 ALA A C 1
ATOM 839 O O . ALA A 1 105 ? -12.707 4.550 11.566 1.00 89.88 105 ALA A O 1
ATOM 840 N N . LEU A 1 106 ? -10.882 3.547 12.395 1.00 90.81 106 LEU A N 1
ATOM 841 C CA . LEU A 1 106 ? -9.943 4.145 11.439 1.00 90.81 106 LEU A CA 1
ATOM 842 C C . LEU A 1 106 ? -10.295 3.744 10.000 1.00 90.81 106 LEU A C 1
ATOM 844 O O . LEU A 1 106 ? -10.382 4.612 9.130 1.00 90.81 106 LEU A O 1
ATOM 848 N N . VAL A 1 107 ? -10.496 2.441 9.770 1.00 91.50 107 VAL A N 1
ATOM 849 C CA . VAL A 1 107 ? -10.836 1.874 8.455 1.00 91.50 107 VAL A CA 1
ATOM 850 C C . VAL A 1 107 ? -12.206 2.361 7.984 1.00 91.50 107 VAL A C 1
ATOM 852 O O . VAL A 1 107 ? -12.340 2.771 6.833 1.00 91.50 107 VAL A O 1
ATOM 855 N N . ASP A 1 108 ? -13.202 2.364 8.872 1.00 90.44 108 ASP A N 1
ATOM 856 C CA . ASP A 1 108 ? -14.562 2.805 8.554 1.00 90.44 108 ASP A CA 1
ATOM 857 C C . ASP A 1 108 ? -14.605 4.327 8.257 1.00 90.44 108 ASP A C 1
ATOM 859 O O . ASP A 1 108 ? -15.352 4.760 7.380 1.00 90.44 108 ASP A O 1
ATOM 863 N N . ALA A 1 109 ? -13.762 5.143 8.908 1.00 92.44 109 ALA A N 1
ATOM 864 C CA . ALA A 1 109 ? -13.664 6.588 8.659 1.00 92.44 109 ALA A CA 1
ATOM 865 C C . ALA A 1 109 ? -12.844 6.963 7.406 1.00 92.44 109 ALA A C 1
ATOM 867 O O . ALA A 1 109 ? -13.036 8.048 6.854 1.00 92.44 109 ALA A O 1
ATOM 868 N N . HIS A 1 110 ? -11.941 6.091 6.938 1.00 92.38 110 HIS A N 1
ATOM 869 C CA . HIS A 1 110 ? -11.029 6.376 5.820 1.00 92.38 110 HIS A CA 1
ATOM 870 C C . HIS A 1 110 ? -11.078 5.287 4.734 1.00 92.38 110 HIS A C 1
ATOM 872 O O . HIS A 1 110 ? -10.066 4.636 4.452 1.00 92.38 110 HIS A O 1
ATOM 878 N N . PRO A 1 111 ? -12.224 5.108 4.048 1.00 90.56 111 PRO A N 1
ATOM 879 C CA . PRO A 1 111 ? -12.390 4.048 3.049 1.00 90.56 111 PRO A CA 1
ATOM 880 C C . PRO A 1 111 ? -11.433 4.176 1.850 1.00 90.56 111 PRO A C 1
ATOM 882 O O . PRO A 1 111 ? -11.105 3.177 1.215 1.00 90.56 111 PRO A O 1
ATOM 885 N N . HIS A 1 112 ? -10.945 5.385 1.554 1.00 90.75 112 HIS A N 1
ATOM 886 C CA . HIS A 1 112 ? -10.003 5.650 0.461 1.00 90.75 112 HIS A CA 1
ATOM 887 C C . HIS A 1 112 ? -8.606 5.044 0.685 1.00 90.75 112 HIS A C 1
ATOM 889 O O . HIS A 1 112 ? -7.893 4.808 -0.288 1.00 90.75 112 HIS A O 1
ATOM 895 N N . LEU A 1 113 ? -8.217 4.767 1.936 1.00 89.69 113 LEU A N 1
ATOM 896 C CA . LEU A 1 113 ? -6.924 4.152 2.256 1.00 89.69 113 LEU A CA 1
ATOM 897 C C . LEU A 1 113 ? -6.896 2.647 1.946 1.00 89.69 113 LEU A C 1
ATOM 899 O O . LEU A 1 113 ? -5.825 2.081 1.726 1.00 89.69 113 LEU A O 1
ATOM 903 N N . GLY A 1 114 ? -8.069 2.006 1.899 1.00 91.31 114 GLY A N 1
ATOM 904 C CA . GLY A 1 114 ? -8.216 0.560 1.744 1.00 91.31 114 GLY A CA 1
ATOM 905 C C . GLY A 1 114 ? -7.866 -0.226 3.014 1.00 91.31 114 GLY A C 1
ATOM 906 O O . GLY A 1 114 ? -7.045 0.189 3.830 1.00 91.31 114 GLY A O 1
ATOM 907 N N . VAL A 1 115 ? -8.471 -1.403 3.178 1.00 92.06 115 VAL A N 1
ATOM 908 C CA . VAL A 1 115 ? -8.281 -2.235 4.378 1.00 92.06 115 VAL A CA 1
ATOM 909 C C . VAL A 1 115 ? -6.872 -2.833 4.405 1.00 92.06 115 VAL A C 1
ATOM 911 O O . VAL A 1 115 ? -6.151 -2.697 5.389 1.00 92.06 115 VAL A O 1
ATOM 914 N N . GLU A 1 116 ? -6.440 -3.466 3.315 1.00 92.00 116 GLU A N 1
ATOM 915 C CA . GLU A 1 116 ? -5.158 -4.169 3.241 1.00 92.00 116 GLU A CA 1
ATOM 916 C C . GLU A 1 116 ? -3.936 -3.252 3.423 1.00 92.00 116 GLU A C 1
ATOM 918 O O . GLU A 1 116 ? -3.029 -3.657 4.154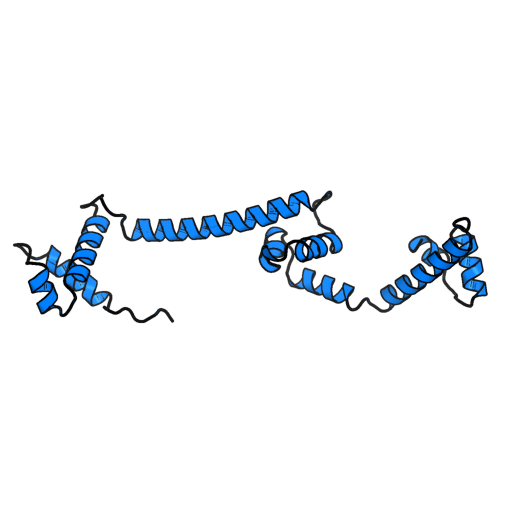 1.00 92.00 116 GLU A O 1
ATOM 923 N N . PRO A 1 117 ? -3.867 -2.042 2.824 1.00 92.25 117 PRO A N 1
ATOM 924 C CA . PRO A 1 117 ? -2.781 -1.104 3.099 1.00 92.25 117 PRO A CA 1
ATOM 925 C C . PRO A 1 117 ? -2.733 -0.691 4.571 1.00 92.25 117 PRO A C 1
ATOM 927 O O . PRO A 1 117 ? -1.672 -0.765 5.181 1.00 92.25 117 PRO A O 1
ATOM 930 N N . VAL A 1 118 ? -3.879 -0.347 5.171 1.00 91.56 118 VAL A N 1
ATOM 931 C CA . VAL A 1 118 ? -3.955 0.035 6.591 1.00 91.56 118 VAL A CA 1
ATOM 932 C C . VAL A 1 118 ? -3.459 -1.090 7.494 1.00 91.56 118 VAL A C 1
ATOM 934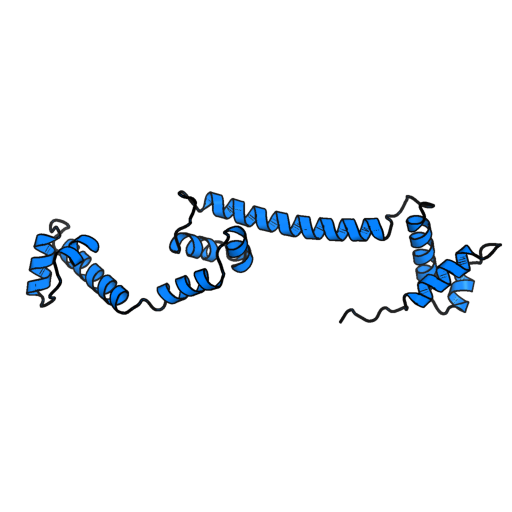 O O . VAL A 1 118 ? -2.601 -0.876 8.346 1.00 91.56 118 VAL A O 1
ATOM 937 N N . LEU A 1 119 ? -3.949 -2.311 7.288 1.00 91.94 119 LEU A N 1
ATOM 938 C CA . LEU A 1 119 ? -3.554 -3.458 8.101 1.00 91.94 119 LEU A CA 1
ATOM 939 C C . LEU A 1 119 ? -2.076 -3.825 7.925 1.00 91.94 119 LEU A C 1
ATOM 941 O O . LEU A 1 119 ? -1.422 -4.179 8.905 1.00 91.94 119 LEU A O 1
ATOM 945 N N . ARG A 1 120 ? -1.535 -3.698 6.706 1.00 91.88 120 ARG A N 1
ATOM 946 C CA . ARG A 1 120 ? -0.113 -3.927 6.426 1.00 91.88 120 ARG A CA 1
ATOM 947 C C . ARG A 1 120 ? 0.773 -2.958 7.200 1.00 91.88 120 ARG A C 1
ATOM 949 O O . ARG A 1 120 ? 1.677 -3.414 7.891 1.00 91.88 120 ARG A O 1
ATOM 956 N N . GLU A 1 121 ? 0.503 -1.658 7.107 1.00 91.69 121 GLU A N 1
ATOM 957 C CA . GLU A 1 121 ? 1.320 -0.635 7.775 1.00 91.69 121 GLU A CA 1
ATOM 958 C C . GLU A 1 121 ? 1.215 -0.723 9.303 1.00 91.69 121 GLU A C 1
ATOM 960 O O . GLU A 1 121 ? 2.191 -0.507 10.016 1.00 91.69 121 GLU A O 1
ATOM 965 N N . LEU A 1 122 ? 0.055 -1.131 9.827 1.00 89.06 122 LEU A N 1
ATOM 966 C CA . LEU A 1 122 ? -0.134 -1.372 11.260 1.00 89.06 122 LEU A CA 1
ATOM 967 C C . LEU A 1 122 ? 0.387 -2.738 11.733 1.00 89.06 122 LEU A C 1
ATOM 969 O O . LEU A 1 122 ? 0.256 -3.061 12.914 1.00 89.06 122 LEU A O 1
ATOM 973 N N . SER A 1 123 ? 0.971 -3.549 10.843 1.00 90.06 123 SER A N 1
ATOM 974 C CA . SER A 1 123 ? 1.441 -4.909 11.144 1.00 90.06 123 SER A CA 1
ATOM 975 C C . SER A 1 123 ? 0.351 -5.817 11.741 1.00 90.06 123 SER A C 1
ATOM 977 O O . SER A 1 123 ? 0.609 -6.659 12.604 1.00 90.06 123 SER A O 1
ATOM 979 N N . ILE A 1 124 ? -0.893 -5.661 11.278 1.00 90.69 124 ILE A N 1
ATOM 980 C CA . ILE A 1 124 ? -2.052 -6.456 11.695 1.00 90.69 124 ILE A CA 1
ATOM 981 C C . ILE A 1 124 ? -2.385 -7.461 10.583 1.00 90.69 124 ILE A C 1
ATOM 983 O O . ILE A 1 124 ? -2.712 -7.057 9.470 1.00 90.69 124 ILE A O 1
ATOM 987 N N . PRO A 1 125 ? -2.376 -8.779 10.845 1.00 92.62 125 PRO A N 1
ATOM 988 C CA . PRO A 1 125 ? -2.817 -9.755 9.852 1.00 92.62 125 PRO A CA 1
ATOM 989 C C . PRO A 1 125 ? -4.293 -9.560 9.475 1.00 92.62 125 PRO A C 1
ATOM 991 O O . PRO A 1 125 ? -5.138 -9.409 10.361 1.00 92.62 125 PRO A O 1
ATOM 994 N N . SER A 1 126 ? -4.639 -9.674 8.187 1.00 93.19 126 SER A N 1
ATOM 995 C CA . SER A 1 126 ? -6.026 -9.536 7.703 1.00 93.19 126 SER A CA 1
ATOM 996 C C . SER A 1 126 ? -7.012 -10.454 8.431 1.00 93.19 126 SER A C 1
ATOM 998 O O . SER A 1 126 ? -8.118 -10.041 8.775 1.00 93.19 126 SER A O 1
ATOM 1000 N N . SER A 1 127 ? -6.595 -11.681 8.756 1.00 93.12 127 SER A N 1
ATOM 1001 C CA . SER A 1 127 ? -7.398 -12.636 9.532 1.00 93.12 127 SER A CA 1
ATOM 1002 C C . SER A 1 127 ? -7.787 -12.105 10.914 1.00 93.12 127 SER A C 1
ATOM 1004 O O . SER A 1 127 ? -8.882 -12.379 11.398 1.00 93.12 127 SER A O 1
ATOM 1006 N N . THR A 1 128 ? -6.921 -11.309 11.545 1.00 92.12 128 THR A N 1
ATOM 1007 C CA . THR A 1 128 ? -7.187 -10.703 12.851 1.00 92.12 128 THR A CA 1
ATOM 1008 C C . THR A 1 128 ? -8.266 -9.631 12.743 1.00 92.12 128 THR A C 1
ATOM 1010 O O . THR A 1 128 ? -9.203 -9.651 13.540 1.00 92.12 128 THR A O 1
ATOM 1013 N N . TYR A 1 129 ? -8.184 -8.765 11.730 1.00 91.62 129 TYR A N 1
ATOM 1014 C CA . TYR A 1 129 ? -9.195 -7.742 11.458 1.00 91.62 129 TYR A CA 1
ATOM 1015 C C . TYR A 1 129 ? -10.567 -8.355 11.160 1.00 91.62 129 TYR A C 1
ATOM 1017 O O . TYR A 1 129 ? -11.556 -8.013 11.809 1.00 91.62 129 TYR A O 1
ATOM 1025 N N . TYR A 1 130 ? -10.636 -9.321 10.241 1.00 91.56 130 TYR A N 1
ATOM 1026 C CA . TYR A 1 130 ? -11.909 -9.962 9.908 1.00 91.56 130 TYR A CA 1
ATOM 1027 C C . TYR A 1 130 ? -12.467 -10.785 11.074 1.00 91.56 130 TYR A C 1
ATOM 1029 O O . TYR A 1 130 ? -13.680 -10.813 11.268 1.00 91.56 130 TYR A O 1
ATOM 1037 N N . ARG A 1 131 ? -11.614 -11.376 11.923 1.00 92.06 131 ARG A N 1
ATOM 1038 C CA . ARG A 1 131 ? -12.054 -12.002 13.180 1.00 92.06 131 ARG A CA 1
ATOM 1039 C C . ARG A 1 131 ? -12.667 -10.984 14.143 1.00 92.06 131 ARG A C 1
ATOM 1041 O O . ARG A 1 131 ? -13.656 -11.309 14.793 1.00 92.06 131 ARG A O 1
ATOM 1048 N N . TRP A 1 132 ? -12.113 -9.775 14.248 1.00 90.69 132 TRP A N 1
ATOM 1049 C CA . TRP A 1 132 ? -12.720 -8.703 15.045 1.00 90.69 132 TRP A CA 1
ATOM 1050 C C . TRP A 1 132 ? -14.076 -8.284 14.482 1.00 90.69 132 TRP A C 1
ATOM 1052 O O . TRP A 1 132 ? -15.045 -8.252 15.235 1.00 90.69 132 TRP A O 1
ATOM 1062 N N . ARG A 1 133 ? -14.175 -8.084 13.161 1.00 90.25 133 ARG A N 1
ATOM 1063 C CA . ARG A 1 133 ? -15.450 -7.778 12.488 1.00 90.25 133 ARG A CA 1
ATOM 1064 C C . ARG A 1 133 ? -16.485 -8.882 12.678 1.00 90.25 133 ARG A C 1
ATOM 1066 O O . ARG A 1 133 ? -17.656 -8.591 12.901 1.00 90.25 133 ARG A O 1
ATOM 1073 N N . GLN A 1 134 ? -16.070 -10.147 12.641 1.00 88.06 134 GLN A N 1
ATOM 1074 C CA . GLN A 1 134 ? -16.976 -11.262 12.903 1.00 88.06 134 GLN A CA 1
ATOM 1075 C C . GLN A 1 134 ? -17.421 -11.295 14.366 1.00 88.06 134 GLN A C 1
ATOM 1077 O O . GLN A 1 134 ? -18.599 -11.480 14.633 1.00 88.06 134 GLN A O 1
ATOM 1082 N N . ALA A 1 135 ? -16.511 -11.067 15.315 1.00 85.19 135 ALA A N 1
ATOM 1083 C CA . ALA A 1 135 ? -16.843 -11.031 16.738 1.00 85.19 135 ALA A CA 1
ATOM 1084 C C . ALA A 1 135 ? -17.737 -9.838 17.131 1.00 85.19 135 ALA A C 1
ATOM 1086 O O . ALA A 1 135 ? -18.387 -9.889 18.177 1.00 85.19 135 ALA A O 1
ATOM 1087 N N . GLU A 1 136 ? -17.737 -8.772 16.328 1.00 82.56 136 GLU A N 1
ATOM 1088 C CA . GLU A 1 136 ? -18.631 -7.617 16.447 1.00 82.56 136 GLU A CA 1
ATOM 1089 C C . GLU A 1 136 ? -20.034 -7.932 15.908 1.00 82.56 136 GLU A C 1
ATOM 1091 O O . GLU A 1 136 ? -21.022 -7.663 16.587 1.00 82.56 136 GLU A O 1
ATOM 1096 N N . LYS A 1 137 ? -20.125 -8.574 14.735 1.00 83.75 137 LYS A N 1
ATOM 1097 C CA . LYS A 1 137 ? -21.404 -9.001 14.139 1.00 83.75 137 LYS A CA 1
ATOM 1098 C C . LYS A 1 137 ? -22.071 -10.135 14.911 1.00 83.75 137 LYS A C 1
ATOM 1100 O O . LYS A 1 137 ? -23.281 -10.127 15.114 1.00 83.75 137 LYS A O 1
ATOM 1105 N N . GLU A 1 138 ? -21.281 -11.117 15.328 1.00 85.81 138 GLU A N 1
ATOM 1106 C CA . GLU A 1 138 ? -21.749 -12.330 15.987 1.00 85.81 138 GLU A CA 1
ATOM 1107 C C . GLU A 1 138 ? -21.004 -12.538 17.312 1.00 85.81 138 GLU A C 1
ATOM 1109 O O . GLU A 1 138 ? -20.098 -13.372 17.436 1.00 85.81 138 GLU A O 1
ATOM 1114 N N . PRO A 1 139 ? -21.357 -11.749 18.342 1.00 82.44 139 PRO A N 1
ATOM 1115 C CA . PRO A 1 139 ? -20.761 -11.905 19.652 1.00 82.44 139 PRO A CA 1
ATOM 1116 C C . PRO A 1 139 ? -21.100 -13.281 20.230 1.00 82.44 139 PRO A C 1
ATOM 1118 O O . PRO A 1 139 ? -22.228 -13.772 20.140 1.00 82.44 139 PRO A O 1
ATOM 1121 N N . CYS A 1 140 ? -20.117 -13.896 20.892 1.00 84.81 140 CYS A N 1
ATOM 1122 C CA . CYS A 1 140 ? -20.317 -15.186 21.543 1.00 84.81 140 CYS A CA 1
ATOM 1123 C C . CYS A 1 140 ? -21.451 -15.119 22.583 1.00 84.81 140 CYS A C 1
ATOM 1125 O O . CYS A 1 140 ? -21.731 -14.062 23.156 1.00 84.81 140 CYS A O 1
ATOM 1127 N N . LYS A 1 141 ? -22.070 -16.268 22.891 1.00 85.56 141 LYS A N 1
ATOM 1128 C CA . LYS A 1 141 ? -23.204 -16.371 23.833 1.00 85.56 141 LYS A CA 1
ATOM 1129 C C . LYS A 1 141 ? -22.978 -15.598 25.139 1.00 85.56 141 LYS A C 1
ATOM 1131 O O . LYS A 1 141 ? -23.864 -14.886 25.596 1.00 85.56 141 LYS A O 1
ATOM 1136 N N . ARG A 1 142 ? -21.774 -15.692 25.714 1.00 84.50 142 ARG A N 1
ATOM 1137 C CA . ARG A 1 142 ? -21.402 -14.970 26.941 1.00 84.50 142 ARG A CA 1
ATOM 1138 C C . ARG A 1 142 ? -21.404 -13.450 26.753 1.00 84.50 142 ARG A C 1
ATOM 1140 O O . ARG A 1 142 ? -21.926 -12.755 27.615 1.00 84.50 142 ARG A O 1
ATOM 1147 N N . ARG A 1 143 ? -20.856 -12.942 25.643 1.00 83.88 143 ARG A N 1
ATOM 1148 C CA . ARG A 1 143 ? -20.869 -11.506 25.316 1.00 83.88 143 ARG A CA 1
ATOM 1149 C C . ARG A 1 143 ? -22.286 -10.988 25.086 1.00 83.88 143 ARG A C 1
ATOM 1151 O O . ARG A 1 143 ? -22.598 -9.916 25.582 1.00 83.88 143 ARG A O 1
ATOM 1158 N N . ARG A 1 144 ? -23.146 -11.760 24.411 1.00 85.38 144 ARG A N 1
ATOM 1159 C CA . ARG A 1 144 ? -24.572 -11.420 24.239 1.00 85.38 144 ARG A CA 1
ATOM 1160 C C . ARG A 1 144 ? -25.284 -11.291 25.583 1.00 85.38 144 ARG A C 1
ATOM 1162 O O . ARG A 1 144 ? -25.883 -10.262 25.858 1.00 85.38 144 ARG A O 1
ATOM 1169 N N . GLN A 1 145 ? -25.126 -12.290 26.451 1.00 87.06 145 GLN A N 1
ATOM 1170 C CA . GLN A 1 145 ? -25.704 -12.265 27.797 1.00 87.06 145 GLN A CA 1
ATOM 1171 C C . GLN A 1 145 ? -25.151 -11.131 28.663 1.00 87.06 145 GLN A C 1
ATOM 1173 O O . GLN A 1 145 ? -25.890 -10.545 29.444 1.00 87.06 145 GLN A O 1
ATOM 1178 N N . ASP A 1 146 ? -23.852 -10.839 28.565 1.00 89.12 146 ASP A N 1
ATOM 1179 C CA . ASP A 1 146 ? -23.250 -9.712 29.277 1.00 89.12 146 ASP A CA 1
ATOM 1180 C C . ASP A 1 146 ? -23.808 -8.377 28.765 1.00 89.12 146 ASP A C 1
ATOM 1182 O O . ASP A 1 146 ? -24.144 -7.533 29.583 1.00 89.12 146 ASP A O 1
ATOM 1186 N N . ALA A 1 147 ? -23.982 -8.205 27.450 1.00 86.31 147 ALA A N 1
ATOM 1187 C CA . ALA A 1 147 ? -24.574 -7.000 26.867 1.00 86.31 147 ALA A CA 1
ATOM 1188 C C . ALA A 1 147 ? -26.044 -6.809 27.283 1.00 86.31 147 ALA A C 1
ATOM 1190 O O . ALA A 1 147 ? -26.427 -5.716 27.699 1.00 86.31 147 ALA A O 1
ATOM 1191 N N . GLU A 1 148 ? -26.849 -7.876 27.242 1.00 89.94 148 GLU A N 1
ATOM 1192 C CA . GLU A 1 148 ? -28.230 -7.872 27.743 1.00 89.94 148 GLU A CA 1
ATOM 1193 C C . GLU A 1 148 ? -28.281 -7.515 29.236 1.00 89.94 148 GLU A C 1
ATOM 1195 O O . GLU A 1 148 ? -29.084 -6.683 29.659 1.00 89.94 148 GLU A O 1
ATOM 1200 N N . LEU A 1 149 ? -27.395 -8.111 30.042 1.00 91.06 149 LEU A N 1
ATOM 1201 C CA . LEU A 1 149 ? -27.306 -7.841 31.474 1.00 91.06 149 LEU A CA 1
ATOM 1202 C C . LEU A 1 149 ? -26.868 -6.398 31.758 1.00 91.06 149 LEU A C 1
ATOM 1204 O O . LEU A 1 149 ? -27.452 -5.758 32.627 1.00 91.06 149 LEU A O 1
ATOM 1208 N N . THR A 1 150 ? -25.891 -5.866 31.021 1.00 91.94 150 THR A N 1
ATOM 1209 C CA . THR A 1 150 ? -25.474 -4.460 31.113 1.00 91.94 150 THR A CA 1
ATOM 1210 C C . THR A 1 150 ? -26.625 -3.516 30.769 1.00 91.94 150 THR A C 1
ATOM 1212 O O . THR A 1 150 ? -26.805 -2.518 31.461 1.00 91.94 150 THR A O 1
ATOM 1215 N N . GLY A 1 151 ? -27.436 -3.835 29.755 1.00 90.38 151 GLY A N 1
ATOM 1216 C CA . GLY A 1 151 ? -28.638 -3.064 29.421 1.00 90.38 151 GLY A CA 1
ATOM 1217 C C . GLY A 1 151 ? -29.609 -2.967 30.601 1.00 90.38 151 GLY A C 1
ATOM 1218 O O . GLY A 1 151 ? -30.004 -1.869 30.984 1.00 90.38 151 GLY A O 1
ATOM 1219 N N . LYS A 1 152 ? -29.904 -4.101 31.248 1.00 90.94 152 LYS A N 1
ATOM 1220 C CA . LYS A 1 152 ? -30.774 -4.147 32.436 1.00 90.94 152 LYS A CA 1
ATOM 1221 C C . LYS A 1 152 ? -30.175 -3.428 33.644 1.00 90.94 152 LYS A C 1
ATOM 1223 O O . LYS A 1 152 ? -30.875 -2.695 34.330 1.00 90.94 152 LYS A O 1
ATOM 1228 N N . ILE A 1 153 ? -28.872 -3.593 33.887 1.00 91.00 153 ILE A N 1
ATOM 1229 C CA . ILE A 1 153 ? -28.144 -2.870 34.942 1.00 91.00 153 ILE A CA 1
ATOM 1230 C C . ILE A 1 153 ? -28.288 -1.357 34.750 1.00 91.00 153 ILE A C 1
ATOM 1232 O O . ILE A 1 153 ? -28.605 -0.648 35.704 1.00 91.00 153 ILE A O 1
ATOM 1236 N N . ARG A 1 154 ? -28.082 -0.865 33.521 1.00 90.69 154 ARG A N 1
ATOM 1237 C CA . ARG A 1 154 ? -28.213 0.560 33.189 1.00 90.69 154 ARG A CA 1
ATOM 1238 C C . ARG A 1 154 ? -29.642 1.057 33.350 1.00 90.69 154 ARG A C 1
ATOM 1240 O O . ARG A 1 154 ? -29.819 2.157 33.857 1.00 90.69 154 ARG A O 1
ATOM 1247 N N . GLN A 1 155 ? -30.632 0.253 32.971 1.00 91.69 155 GLN A N 1
ATOM 1248 C CA . GLN A 1 155 ? -32.042 0.584 33.160 1.00 91.69 155 GLN A CA 1
ATOM 1249 C C . GLN A 1 155 ? -32.385 0.735 34.647 1.00 91.69 155 GLN A C 1
ATOM 1251 O O . GLN A 1 155 ? -32.813 1.804 35.056 1.00 91.69 155 GLN A O 1
ATOM 1256 N N . VAL A 1 156 ? -32.063 -0.259 35.481 1.00 91.06 156 VAL A N 1
ATOM 1257 C CA . VAL A 1 156 ? -32.278 -0.189 36.940 1.00 91.06 156 VAL A CA 1
ATOM 1258 C C . VAL A 1 156 ? -31.552 1.009 37.564 1.00 91.06 156 VAL A C 1
ATOM 1260 O O . VAL A 1 156 ? -32.067 1.659 38.475 1.00 91.06 156 VAL A O 1
ATOM 1263 N N . HIS A 1 157 ? -30.343 1.316 37.089 1.00 89.62 157 HIS A N 1
ATOM 1264 C CA . HIS A 1 157 ? -29.599 2.481 37.553 1.00 89.62 157 HIS A CA 1
ATOM 1265 C C . HIS A 1 157 ? -30.292 3.794 37.156 1.00 89.62 157 HIS A C 1
ATOM 1267 O O . HIS A 1 157 ? -30.450 4.671 38.007 1.00 89.62 157 HIS A O 1
ATOM 1273 N N . ALA A 1 158 ? -30.765 3.909 35.913 1.00 90.69 158 ALA A N 1
ATOM 1274 C CA . ALA A 1 158 ? -31.503 5.069 35.420 1.00 90.69 158 ALA A CA 1
ATOM 1275 C C . ALA A 1 158 ? -32.848 5.257 36.145 1.00 90.69 158 ALA A C 1
ATOM 1277 O O . ALA A 1 158 ? -33.131 6.362 36.600 1.00 90.69 158 ALA A O 1
ATOM 1278 N N . ASP A 1 159 ? -33.612 4.181 36.352 1.00 91.19 159 ASP A N 1
ATOM 1279 C CA . ASP A 1 159 ? -34.894 4.191 37.073 1.00 91.19 159 ASP A CA 1
ATOM 1280 C C . ASP A 1 159 ? -34.722 4.630 38.536 1.00 91.19 159 ASP A C 1
ATOM 1282 O O . ASP A 1 159 ? -35.608 5.240 39.133 1.00 91.19 159 ASP A O 1
ATOM 1286 N N . SER A 1 160 ? -33.546 4.372 39.118 1.00 88.62 160 SER A N 1
ATOM 1287 C CA . SER A 1 160 ? -33.178 4.848 40.455 1.00 88.62 160 SER A CA 1
ATOM 1288 C C . SER A 1 160 ? -32.680 6.301 40.502 1.00 88.62 160 SER A C 1
ATOM 1290 O O . SER A 1 160 ? -32.239 6.755 41.559 1.00 88.62 160 SER A O 1
ATOM 1292 N N . GLY A 1 161 ? -32.666 7.013 39.369 1.00 87.75 161 GLY A N 1
ATOM 1293 C CA . GLY A 1 161 ? -32.092 8.356 39.249 1.00 87.75 161 GLY A CA 1
ATOM 1294 C C . GLY A 1 161 ? -30.567 8.391 39.391 1.00 87.75 161 GLY A C 1
ATOM 1295 O O . GLY A 1 161 ? -30.011 9.396 39.823 1.00 87.75 161 GLY A O 1
ATOM 1296 N N . GLY A 1 162 ? -29.879 7.283 39.102 1.00 87.06 162 GLY A N 1
ATOM 1297 C CA . GLY A 1 162 ? -28.426 7.157 39.252 1.00 87.06 162 GLY A CA 1
ATOM 1298 C C . GLY A 1 162 ? -27.941 6.929 40.690 1.00 87.06 162 GLY A C 1
ATOM 1299 O O . GLY A 1 162 ? -26.740 6.915 40.950 1.00 87.06 162 GLY A 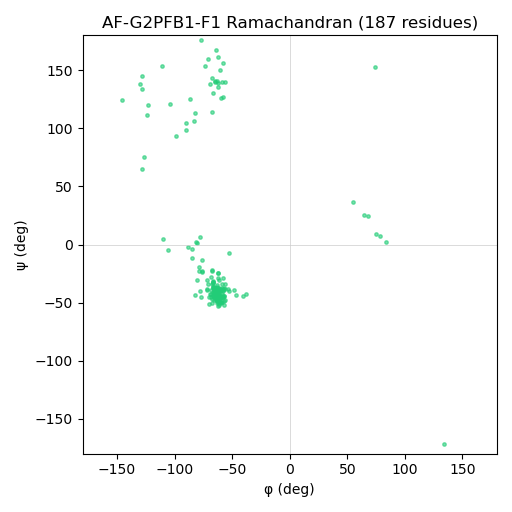O 1
ATOM 1300 N N . ILE A 1 163 ? -28.849 6.724 41.648 1.00 88.94 163 ILE A N 1
ATOM 1301 C CA . ILE A 1 163 ? -28.497 6.583 43.070 1.00 88.94 163 ILE A CA 1
ATOM 1302 C C . ILE A 1 163 ? -28.001 5.162 43.382 1.00 88.94 163 ILE A C 1
ATOM 1304 O O . ILE A 1 163 ? -27.212 4.944 44.306 1.00 88.94 163 ILE A O 1
ATOM 1308 N N . TYR A 1 164 ? -28.487 4.149 42.660 1.00 89.69 164 TYR A N 1
ATOM 1309 C CA . TYR A 1 164 ? -28.211 2.757 43.011 1.00 89.69 164 TYR A CA 1
ATOM 1310 C C . TYR A 1 164 ? -26.855 2.291 42.491 1.00 89.69 164 TYR A C 1
ATOM 1312 O O . TYR A 1 164 ? -26.664 2.096 41.296 1.00 89.69 164 TYR A O 1
ATOM 1320 N N . GLY A 1 165 ? -25.934 2.010 43.414 1.00 87.50 165 GLY A N 1
ATOM 1321 C CA . GLY A 1 165 ? -24.711 1.266 43.115 1.00 87.50 165 GLY A CA 1
ATOM 1322 C C . GLY A 1 165 ? -24.940 -0.245 42.966 1.00 87.50 165 GLY A C 1
ATOM 1323 O O . GLY A 1 165 ? -26.023 -0.768 43.254 1.00 87.50 165 GLY A O 1
ATOM 1324 N N . SER A 1 166 ? -23.872 -0.966 42.606 1.00 87.94 166 SER A N 1
ATOM 1325 C CA . SER A 1 166 ? -23.852 -2.428 42.385 1.00 87.94 166 SER A CA 1
ATOM 1326 C C . SER A 1 166 ? -24.655 -3.273 43.397 1.00 87.94 166 SER A C 1
ATOM 1328 O O . SER A 1 166 ? -25.426 -4.135 42.967 1.00 87.94 166 SER A O 1
ATOM 1330 N N . PRO A 1 167 ? -24.582 -3.035 44.728 1.00 90.44 167 PRO A N 1
ATOM 1331 C CA . PRO A 1 167 ? -25.312 -3.857 45.697 1.00 90.44 167 PRO A CA 1
ATOM 1332 C C . PRO A 1 167 ? -26.836 -3.713 45.591 1.00 90.44 167 PRO A C 1
ATOM 1334 O O . PRO A 1 167 ? -27.561 -4.693 45.763 1.00 90.44 167 PRO A O 1
ATOM 1337 N N . ARG A 1 168 ? -27.325 -2.498 45.304 1.00 91.44 168 ARG A N 1
ATOM 1338 C CA . ARG A 1 168 ? -28.760 -2.211 45.171 1.00 91.44 168 ARG A CA 1
ATOM 1339 C C . ARG A 1 168 ? -29.284 -2.675 43.817 1.00 91.44 168 ARG A C 1
ATOM 1341 O O . ARG A 1 168 ? -30.326 -3.317 43.780 1.00 91.44 168 ARG A O 1
ATOM 1348 N N . VAL A 1 169 ? -28.513 -2.473 42.746 1.00 90.56 169 VAL A N 1
ATOM 1349 C CA . VAL A 1 169 ? -28.827 -3.026 41.417 1.00 90.56 169 VAL A CA 1
ATOM 1350 C C . VAL A 1 169 ? -28.958 -4.552 41.480 1.00 90.56 169 VAL A C 1
ATOM 1352 O O . VAL A 1 169 ? -29.932 -5.108 40.986 1.00 90.56 169 VAL A O 1
ATOM 1355 N N . HIS A 1 170 ? -28.040 -5.240 42.167 1.00 92.56 170 HIS A N 1
ATOM 1356 C CA . HIS A 1 170 ? -28.124 -6.689 42.384 1.00 92.56 170 HIS A CA 1
ATOM 1357 C C . HIS A 1 170 ? -29.412 -7.111 43.109 1.00 92.56 170 HIS A C 1
ATOM 1359 O O . HIS A 1 170 ? -30.031 -8.108 42.742 1.00 92.56 170 HIS A O 1
ATOM 1365 N N . ALA A 1 171 ? -29.822 -6.366 44.141 1.00 92.25 171 ALA A N 1
ATOM 1366 C CA . ALA A 1 171 ? -31.047 -6.663 44.878 1.00 92.25 171 ALA A CA 1
ATOM 1367 C C . ALA A 1 171 ? -32.302 -6.509 44.002 1.00 92.25 171 ALA A C 1
ATOM 1369 O O . ALA A 1 171 ? -33.203 -7.340 44.097 1.00 92.25 171 ALA A O 1
ATOM 1370 N N . VAL A 1 172 ? -32.343 -5.490 43.138 1.00 91.56 172 VAL A N 1
ATOM 1371 C CA . VAL A 1 172 ? -33.446 -5.274 42.190 1.00 91.56 172 VAL A CA 1
ATOM 1372 C C . VAL A 1 172 ? -33.479 -6.377 41.131 1.00 91.56 172 VAL A C 1
ATOM 1374 O O . VAL A 1 172 ? -34.500 -7.043 40.997 1.00 91.56 172 VAL A O 1
ATOM 1377 N N . LEU A 1 173 ? -32.348 -6.678 40.483 1.00 91.88 173 LEU A N 1
ATOM 1378 C CA . LEU A 1 173 ? -32.265 -7.749 39.478 1.00 91.88 173 LEU A CA 1
ATOM 1379 C C . LEU A 1 173 ? -32.702 -9.110 40.039 1.00 91.88 173 LEU A C 1
ATOM 1381 O O . LEU A 1 173 ? -33.381 -9.878 39.361 1.00 91.88 173 LEU A O 1
ATOM 1385 N N . ARG A 1 174 ? -32.367 -9.400 41.303 1.00 93.31 174 ARG A N 1
ATOM 1386 C CA . ARG A 1 174 ? -32.807 -10.630 41.972 1.00 93.31 174 ARG A CA 1
ATOM 1387 C C . ARG A 1 174 ? -34.321 -10.660 42.207 1.00 93.31 174 ARG A C 1
ATOM 1389 O O . ARG A 1 174 ? -34.915 -11.727 42.084 1.00 93.31 174 ARG A O 1
ATOM 1396 N N . ARG A 1 175 ? -34.945 -9.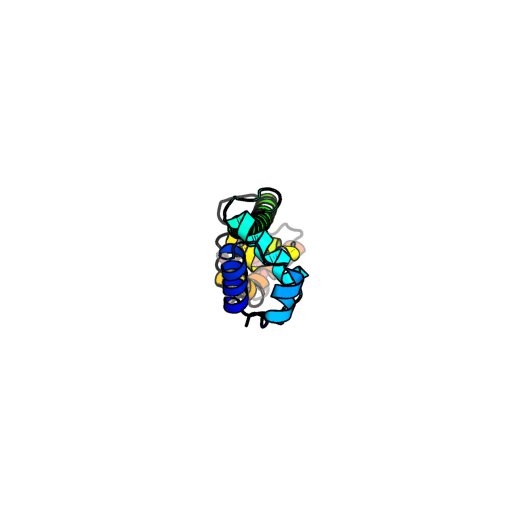520 42.531 1.00 90.75 175 ARG A N 1
ATOM 1397 C CA . ARG A 1 175 ? -36.412 -9.400 42.669 1.00 90.75 175 ARG A CA 1
ATOM 1398 C C . ARG A 1 175 ? -37.128 -9.581 41.329 1.00 90.75 175 ARG A C 1
ATOM 1400 O O . ARG A 1 175 ? -38.199 -10.169 41.304 1.00 90.75 175 ARG A O 1
ATOM 1407 N N . GLU A 1 176 ? -36.502 -9.169 40.232 1.00 89.62 176 GLU A N 1
ATOM 1408 C CA . GLU A 1 176 ? -36.973 -9.385 38.854 1.00 89.62 176 GLU A CA 1
ATOM 1409 C C . GLU A 1 176 ? -36.706 -10.813 38.326 1.00 89.62 176 GLU A C 1
ATOM 1411 O O . GLU A 1 176 ? -36.920 -11.103 37.150 1.00 89.62 176 GLU A O 1
ATOM 1416 N N . GLY A 1 177 ? -36.215 -11.724 39.177 1.00 89.75 177 GLY A N 1
ATOM 1417 C CA . GLY A 1 177 ? -35.958 -13.126 38.832 1.00 89.75 177 GLY A CA 1
ATOM 1418 C C . GLY A 1 177 ? -34.612 -13.390 38.145 1.00 89.75 177 GLY A C 1
ATOM 1419 O O . GLY A 1 177 ? -34.293 -14.538 37.821 1.00 89.75 177 GLY A O 1
ATOM 1420 N N . ILE A 1 178 ? -33.773 -12.369 37.957 1.00 89.56 178 ILE A N 1
ATOM 1421 C CA . ILE A 1 178 ? -32.475 -12.484 37.285 1.00 89.56 178 ILE A CA 1
ATOM 1422 C C . ILE A 1 178 ? -31.390 -12.810 38.314 1.00 89.56 178 ILE A C 1
ATOM 1424 O O . ILE A 1 178 ? -30.915 -11.961 39.068 1.00 89.56 178 ILE A O 1
ATOM 1428 N N . HIS A 1 179 ? -30.956 -14.068 38.319 1.00 89.00 179 HIS A N 1
ATOM 1429 C CA . HIS A 1 179 ? -29.952 -14.570 39.253 1.00 89.00 179 HIS A CA 1
ATOM 1430 C C . HIS A 1 179 ? -28.541 -14.414 38.675 1.00 89.00 179 HIS A C 1
ATOM 1432 O O . HIS A 1 179 ? -28.080 -15.228 37.874 1.00 89.00 179 HIS A O 1
ATOM 1438 N N . VAL A 1 180 ? -27.838 -13.357 39.082 1.00 88.88 180 VAL A N 1
ATOM 1439 C CA . VAL A 1 180 ? -26.468 -13.055 38.640 1.00 88.88 180 VAL A CA 1
ATOM 1440 C C . VAL A 1 180 ? -25.559 -12.776 39.831 1.00 88.88 180 VAL A C 1
ATOM 1442 O O . V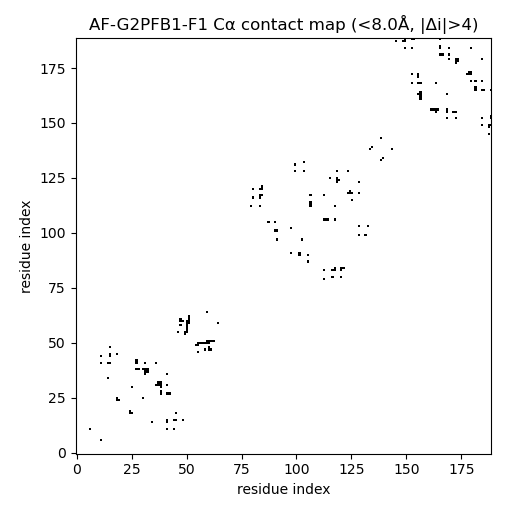AL A 1 180 ? -25.939 -12.093 40.773 1.00 88.88 180 VAL A O 1
ATOM 1445 N N . GLY A 1 181 ? -24.331 -13.298 39.799 1.00 89.69 181 GLY A N 1
ATOM 1446 C CA . GLY A 1 181 ? -23.365 -13.055 40.869 1.00 89.69 181 GLY A CA 1
ATOM 1447 C C . GLY A 1 181 ? -22.958 -11.581 40.949 1.00 89.69 181 GLY A C 1
ATOM 1448 O O . GLY A 1 181 ? -22.688 -10.949 39.927 1.00 89.69 181 GLY A O 1
ATOM 1449 N N . ARG A 1 182 ? -22.828 -11.045 42.166 1.00 85.69 182 ARG A N 1
ATOM 1450 C CA . ARG A 1 182 ? -22.446 -9.643 42.418 1.00 85.69 182 ARG A CA 1
ATOM 1451 C C . ARG A 1 182 ? -21.153 -9.219 41.704 1.00 85.69 182 ARG A C 1
ATOM 1453 O O . ARG A 1 182 ? -21.113 -8.151 41.107 1.00 85.69 182 ARG A O 1
ATOM 1460 N N . LYS A 1 183 ? -20.139 -10.092 41.652 1.00 88.44 183 LYS A N 1
ATOM 1461 C CA . LYS A 1 183 ? -18.882 -9.856 40.909 1.00 88.44 183 LYS A CA 1
ATOM 1462 C C . LYS A 1 183 ? -19.085 -9.671 39.403 1.00 88.44 183 LYS A C 1
ATOM 1464 O O . LYS A 1 183 ? -18.327 -8.949 38.764 1.00 88.44 183 LY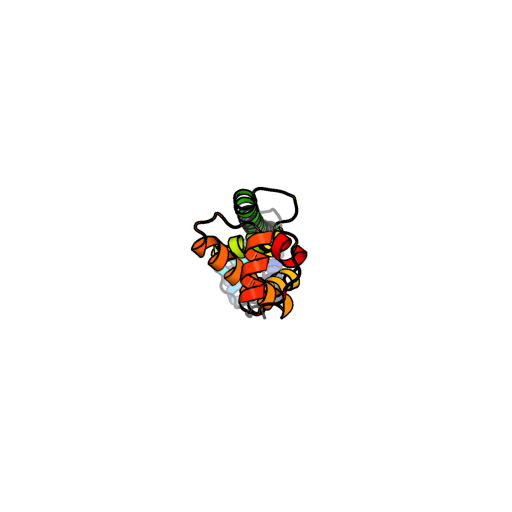S A O 1
ATOM 1469 N N . ARG A 1 184 ? -20.109 -10.308 38.823 1.00 87.94 184 ARG A N 1
ATOM 1470 C CA . ARG A 1 184 ? -20.458 -10.127 37.407 1.00 87.94 184 ARG A CA 1
ATOM 1471 C C . ARG A 1 184 ? -21.067 -8.748 37.169 1.00 87.94 184 ARG A C 1
ATOM 1473 O O . ARG A 1 184 ? -20.731 -8.150 36.160 1.00 87.94 184 ARG A O 1
ATOM 1480 N N . ILE A 1 185 ? -21.894 -8.252 38.092 1.00 86.56 185 ILE A N 1
ATOM 1481 C CA . ILE A 1 185 ? -22.465 -6.896 38.038 1.00 86.56 185 ILE A CA 1
ATOM 1482 C C . ILE A 1 185 ? -21.368 -5.845 38.231 1.00 86.56 185 ILE A C 1
ATOM 1484 O O . ILE A 1 185 ? -21.284 -4.925 37.435 1.00 86.56 185 ILE A O 1
ATOM 1488 N N . GLU A 1 186 ? -20.486 -6.015 39.224 1.00 87.62 186 GLU A N 1
ATOM 1489 C CA . GLU A 1 186 ? -19.357 -5.097 39.479 1.00 87.62 186 GLU A CA 1
ATOM 1490 C C . GLU A 1 186 ? -18.444 -4.930 38.256 1.00 87.62 186 GLU A C 1
ATOM 1492 O O . GLU A 1 186 ? -17.918 -3.850 38.033 1.00 87.62 186 GLU A O 1
ATOM 1497 N N . ARG A 1 187 ? -18.276 -5.982 37.447 1.00 89.94 187 ARG A N 1
ATOM 1498 C CA . ARG A 1 187 ? -17.496 -5.929 36.201 1.00 89.94 187 ARG A CA 1
ATOM 1499 C C . ARG A 1 187 ? -18.229 -5.225 35.046 1.00 89.94 187 ARG A C 1
ATOM 1501 O O . ARG A 1 187 ? -17.581 -4.837 34.083 1.00 89.94 187 ARG A O 1
ATOM 1508 N N . LEU A 1 188 ? -19.561 -5.177 35.077 1.00 85.62 188 LEU A N 1
ATOM 1509 C CA . LEU A 1 188 ? -20.410 -4.717 33.967 1.00 85.62 188 LEU A CA 1
ATOM 1510 C C . LEU A 1 188 ? -21.019 -3.321 34.184 1.00 85.62 188 LEU A C 1
ATOM 1512 O O . LEU A 1 188 ? -21.712 -2.842 33.283 1.00 85.62 188 LEU A O 1
ATOM 1516 N N . ILE A 1 189 ? -20.798 -2.727 35.361 1.00 72.19 189 ILE A N 1
ATOM 1517 C CA . ILE A 1 189 ? -21.148 -1.344 35.719 1.00 72.19 189 ILE A CA 1
ATOM 1518 C C . ILE A 1 189 ? -20.090 -0.385 35.188 1.00 72.19 189 ILE A C 1
ATOM 1520 O O . ILE A 1 189 ? -18.890 -0.702 35.341 1.00 72.19 189 ILE A O 1
#

Foldseek 3Di:
DPDDDPDDPVLLVVLLVVQVPDPPRDDLCVSCVVSVHDSVVNVVSNQQVCVLVVVDDPDHHPVRVVVVVVVVVVVVLVVLLVVLVVLLVVQDDDDLQDDLVSLVVSCVVCVVSPNVSNCVSSVHDPVNNVVSVCCVVDPPPVVVVLVVVLVQLVVVCVVVVNPDDLVRSQVVCVVVVNDDDSVSSVVSD

Sequence (189 aa):
MPAPRKYPLELRDRAVRMYRAAEPKPVIRRMAEELGVHHEALRNWIRQAEADAGERGDILTTAEREELAALRKENAQLKRANEVLRTASAFFRGPARPDPAQVTALVDAHPHLGVEPVLRELSIPSSTYYRWRQAEKEPCKRRRQDAELTGKIRQVHADSGGIYGSPRVHAVLRREGIHVGRKRIERLI

Organism: Streptomyces violaceusniger (strain Tu 4113) (NCBI:txid653045)

Solvent-accessible surface area (backbone atoms only — not comparable to full-atom values): 11123 Å² total; per-residue (Å²): 129,83,78,83,64,97,64,59,66,67,59,53,53,50,50,43,51,53,50,72,72,38,84,74,72,68,60,60,59,62,56,15,59,78,69,74,44,61,39,69,59,53,51,52,51,41,53,45,52,36,18,61,69,67,80,36,85,92,53,79,27,68,66,56,50,52,48,51,51,50,52,50,52,49,50,53,52,52,52,53,52,49,51,44,52,53,54,46,58,74,66,56,86,72,67,103,69,78,52,71,69,56,53,52,49,51,47,73,75,40,65,89,66,41,67,68,56,45,29,56,78,70,72,45,57,68,70,57,56,52,48,50,56,45,48,67,76,56,50,53,73,67,56,48,52,48,52,56,49,34,52,51,52,50,47,55,21,54,76,51,73,65,68,48,51,63,75,52,44,48,54,52,38,45,74,74,69,48,87,72,61,66,73,60,48,60,72,58,104